Protein AF-T0YHF8-F1 (afdb_monomer_lite)

pLDDT: mean 93.97, std 4.23, range [75.31, 98.06]

Organism: NCBI:txid410659

InterPro domains:
  IPR012338 Beta-lactamase/transpeptidase-like [G3DSA:3.40.710.10] (1-114)
  IPR012338 Beta-lactamase/transpeptidase-like [SSF56601] (3-84)

Secondary structure (DSSP, 8-state):
-HHHHHHHHHHHHTSHHHHHHHT-SEEEETTTEEEE-S-TTTTSTTEEEEEEEEETTEEEEEEEEEEEETTEEEEEEEEEEEE-SSSHHHHHHHHHHHHHHHGGGG-EEEEEE-TT-EEEEE--TTS--EEEEESS-EEEEE-TT--EEEEEEE---SS---TT-EEEEEEEEETTEEEEEEEEE-

Foldseek 3Di:
DWVVLQVVVVVQCVDVVSLVVFQDQWDQDPPVGIDGDPLPCRVPLQWRDDDWDQDPQFTKGWTWGWDQAPNDGDIDTGIDPRQDDPHRNVVNSV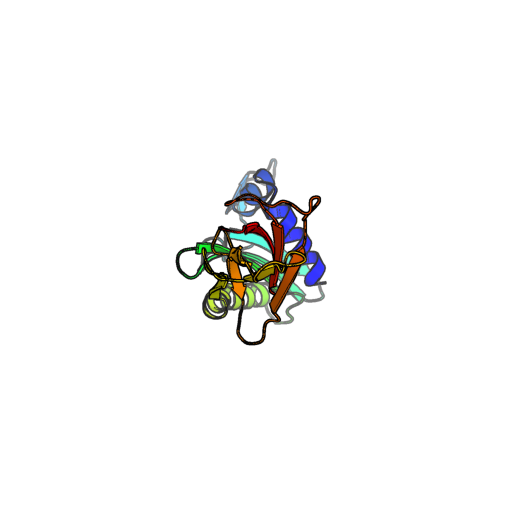VVSVCSNCVSVFKHWDWPFAFQDFPDWDDQVPDDIFTKTWHHIDIDMDGPPFDKDKDKAFPDPDSDFDFFDFGIWIWIDTPPDTDITTITTD

Radius of gyration: 23.62 Å; chains: 1; bounding box: 55×27×79 Å

Sequence (186 aa):
NTTDQMKLAQLLEKNPTLSQIVSYPQATLPVAGVVYNVDYDLGSDGIAGIKTGSTPSGGSFVFYSRANIQNQSTGIFGAVLFQQSGQPLITALDVAKALAKAAPGQVRYFKVISAGAVVGTLTPPGGGAINVYATKSVYAFGWSGLNESIAVSPTLKTHTVASGAKVAEITVKVGEQVFKEPAVVN

Structure (mmCIF, N/CA/C/O backbone):
data_AF-T0YHF8-F1
#
_entry.id   AF-T0YHF8-F1
#
loop_
_atom_site.group_PDB
_atom_site.id
_atom_site.type_symbol
_atom_site.label_atom_id
_atom_site.label_alt_id
_atom_site.label_comp_id
_atom_site.label_asym_id
_atom_site.label_entity_id
_atom_site.label_seq_id
_atom_site.pdbx_PDB_ins_code
_atom_site.Cartn_x
_atom_site.Cartn_y
_atom_site.Cartn_z
_atom_site.occupancy
_atom_site.B_iso_or_equiv
_atom_site.auth_seq_id
_atom_site.auth_comp_id
_atom_site.auth_asym_id
_atom_site.auth_atom_id
_atom_site.pdbx_PDB_model_num
ATOM 1 N N . ASN A 1 1 ? 13.422 12.557 -4.983 1.00 90.44 1 ASN A N 1
ATOM 2 C CA . ASN A 1 1 ? 13.926 11.471 -4.103 1.00 90.44 1 ASN A CA 1
ATOM 3 C C . ASN A 1 1 ? 12.931 10.305 -4.157 1.00 90.44 1 ASN A C 1
ATOM 5 O O . ASN A 1 1 ? 11.892 10.457 -4.789 1.00 90.44 1 ASN A O 1
ATOM 9 N N . THR A 1 2 ? 13.222 9.164 -3.530 1.00 91.81 2 THR A N 1
ATOM 10 C CA . THR A 1 2 ? 12.341 7.978 -3.547 1.00 91.81 2 THR A CA 1
ATOM 11 C C . THR A 1 2 ? 10.971 8.245 -2.915 1.00 91.81 2 THR A C 1
ATOM 13 O O . THR A 1 2 ? 9.954 7.869 -3.488 1.00 91.81 2 THR A O 1
ATOM 16 N N . THR A 1 3 ? 10.921 8.951 -1.784 1.00 93.38 3 THR A N 1
ATOM 17 C CA . THR A 1 3 ? 9.675 9.250 -1.057 1.00 93.38 3 THR A CA 1
ATOM 18 C C . THR A 1 3 ? 8.672 10.032 -1.903 1.00 93.38 3 THR A C 1
ATOM 20 O O . THR A 1 3 ? 7.494 9.684 -1.951 1.00 93.38 3 THR A O 1
ATOM 23 N N . ASP A 1 4 ? 9.124 11.065 -2.611 1.00 96.38 4 ASP A N 1
ATOM 24 C CA . ASP A 1 4 ? 8.246 11.876 -3.457 1.00 96.38 4 ASP A CA 1
ATOM 25 C C . ASP A 1 4 ? 7.771 11.097 -4.687 1.00 96.38 4 ASP A C 1
ATOM 27 O O . ASP A 1 4 ? 6.607 11.204 -5.068 1.00 96.38 4 ASP A O 1
ATOM 31 N N . GLN A 1 5 ? 8.630 10.249 -5.264 1.00 96.44 5 GLN A N 1
ATOM 32 C CA . GLN A 1 5 ? 8.236 9.354 -6.358 1.00 96.44 5 GLN A CA 1
ATOM 33 C C . GLN A 1 5 ? 7.137 8.378 -5.916 1.00 96.44 5 GLN A C 1
ATOM 35 O O . GLN A 1 5 ? 6.182 8.157 -6.655 1.00 96.44 5 GLN A O 1
ATOM 40 N N . MET A 1 6 ? 7.215 7.856 -4.689 1.00 95.06 6 MET A N 1
ATOM 41 C CA . MET A 1 6 ? 6.175 6.994 -4.113 1.00 95.06 6 MET A CA 1
ATOM 42 C C . MET A 1 6 ? 4.853 7.719 -3.897 1.00 95.06 6 MET A C 1
ATOM 44 O O . MET A 1 6 ? 3.806 7.189 -4.266 1.00 95.06 6 MET A O 1
ATOM 48 N N . LYS A 1 7 ? 4.881 8.957 -3.398 1.00 94.88 7 LYS A N 1
ATOM 49 C CA . LYS A 1 7 ? 3.664 9.772 -3.275 1.00 94.88 7 LYS A CA 1
ATOM 50 C C . LYS A 1 7 ? 3.019 10.037 -4.636 1.00 94.88 7 LYS A C 1
ATOM 52 O O . LYS A 1 7 ? 1.806 9.896 -4.774 1.00 94.88 7 LYS A O 1
ATOM 57 N N . LEU A 1 8 ? 3.814 10.390 -5.648 1.00 96.31 8 LEU A N 1
ATOM 58 C CA . LEU A 1 8 ? 3.312 10.619 -7.005 1.00 96.31 8 LEU A CA 1
ATOM 59 C C . LEU A 1 8 ? 2.731 9.344 -7.622 1.00 96.31 8 LEU A C 1
ATOM 61 O O . LEU A 1 8 ? 1.648 9.400 -8.194 1.00 96.31 8 LEU A O 1
ATOM 65 N N . ALA A 1 9 ? 3.396 8.199 -7.457 1.00 96.12 9 ALA A N 1
ATOM 66 C CA . ALA A 1 9 ? 2.906 6.907 -7.932 1.00 96.12 9 ALA A CA 1
ATOM 67 C C . ALA A 1 9 ? 1.548 6.538 -7.308 1.00 96.12 9 ALA A C 1
ATOM 69 O O . ALA A 1 9 ? 0.618 6.155 -8.016 1.00 96.12 9 ALA A O 1
ATOM 70 N N . GLN A 1 10 ? 1.398 6.734 -5.995 1.00 94.06 10 GLN A N 1
ATOM 71 C CA . GLN A 1 10 ? 0.134 6.509 -5.289 1.00 94.06 10 GLN A CA 1
ATOM 72 C C . GLN A 1 10 ? -0.979 7.461 -5.748 1.00 94.06 10 GLN A C 1
ATOM 74 O O . GLN A 1 10 ? -2.144 7.070 -5.798 1.00 94.06 10 GLN A O 1
ATOM 79 N N . LEU A 1 11 ? -0.650 8.720 -6.056 1.00 95.94 11 LEU A N 1
ATOM 80 C CA . LEU A 1 11 ? -1.613 9.681 -6.600 1.00 95.94 11 LEU A CA 1
ATOM 81 C C . LEU A 1 11 ? -2.006 9.341 -8.042 1.00 95.94 11 LEU A C 1
ATOM 83 O O . LEU A 1 11 ? -3.178 9.474 -8.388 1.00 95.94 11 LEU A O 1
ATOM 87 N N . LEU A 1 12 ? -1.056 8.875 -8.857 1.00 95.75 12 LEU A N 1
ATOM 88 C CA . LEU A 1 12 ? -1.298 8.432 -10.227 1.00 95.75 12 LEU A CA 1
ATOM 89 C C . LEU A 1 12 ? -2.281 7.262 -10.258 1.00 95.75 12 LEU A C 1
ATOM 91 O O . LEU A 1 12 ? -3.252 7.322 -11.005 1.00 95.75 12 LEU A O 1
ATOM 95 N N . GLU A 1 13 ? -2.083 6.249 -9.410 1.00 93.00 13 GLU A N 1
ATOM 96 C CA . GLU A 1 13 ? -2.955 5.066 -9.375 1.00 93.00 13 GLU A CA 1
ATOM 97 C C . GLU A 1 13 ? -4.393 5.399 -8.945 1.00 93.00 13 GLU A C 1
ATOM 99 O O . GLU A 1 13 ? -5.343 4.740 -9.359 1.00 93.00 13 GLU A O 1
ATOM 104 N N . LYS A 1 14 ? -4.592 6.469 -8.162 1.00 94.50 14 LYS A N 1
ATOM 105 C CA . LYS A 1 14 ? -5.937 6.961 -7.814 1.00 94.50 14 LYS A CA 1
ATOM 106 C C . LYS A 1 14 ? -6.675 7.583 -9.002 1.00 94.50 14 LYS A C 1
ATOM 108 O O . LYS A 1 14 ? -7.889 7.765 -8.919 1.00 94.50 14 LYS A O 1
ATOM 113 N N . ASN A 1 15 ? -5.975 7.935 -10.080 1.00 97.06 15 ASN A N 1
ATOM 114 C CA . ASN A 1 15 ? -6.584 8.426 -11.308 1.00 97.06 15 ASN A CA 1
ATOM 115 C C . ASN A 1 15 ? -6.737 7.257 -12.303 1.00 97.06 15 ASN A C 1
ATOM 117 O O . ASN A 1 15 ? -5.736 6.812 -12.870 1.00 97.06 15 ASN A O 1
ATOM 121 N N . PRO A 1 16 ? -7.968 6.778 -12.570 1.00 95.19 16 PRO A N 1
ATOM 122 C CA . PRO A 1 16 ? -8.181 5.589 -13.396 1.00 95.19 16 PRO A CA 1
ATOM 123 C C . PRO A 1 16 ? -7.665 5.765 -14.827 1.00 95.19 16 PRO A C 1
ATOM 125 O O . PRO A 1 16 ? -7.132 4.823 -15.405 1.00 95.19 16 PRO A O 1
ATOM 128 N N . THR A 1 17 ? -7.753 6.976 -15.381 1.00 97.19 17 THR A N 1
ATOM 129 C CA . THR A 1 17 ? -7.247 7.279 -16.722 1.00 97.19 17 THR A CA 1
ATOM 130 C C . THR A 1 17 ? -5.727 7.176 -16.774 1.00 97.19 17 THR A C 1
ATOM 132 O O . THR A 1 17 ? -5.184 6.566 -17.692 1.00 97.19 17 THR A O 1
ATOM 135 N N . LEU A 1 18 ? -5.020 7.743 -15.791 1.00 95.62 18 LEU A N 1
ATOM 136 C CA . LEU A 1 18 ? -3.557 7.678 -15.767 1.00 95.62 18 LEU A CA 1
ATOM 137 C C . LEU A 1 18 ? -3.056 6.259 -15.486 1.00 95.62 18 LEU A C 1
ATOM 139 O O . LEU A 1 18 ? -2.142 5.812 -16.174 1.00 95.62 18 LEU A O 1
ATOM 143 N N . SER A 1 19 ? -3.679 5.547 -14.540 1.00 94.12 19 SER A N 1
ATOM 144 C CA . SER A 1 19 ? -3.383 4.133 -14.260 1.00 94.12 19 SER A CA 1
ATOM 145 C C . SER A 1 19 ? -3.548 3.268 -15.515 1.00 94.12 19 SER A C 1
ATOM 147 O O . SER A 1 19 ? -2.667 2.482 -15.866 1.00 94.12 19 SER A O 1
ATOM 149 N N . GLN A 1 20 ? -4.628 3.483 -16.273 1.00 95.00 20 GLN A N 1
ATOM 150 C CA . GLN A 1 20 ? -4.847 2.786 -17.536 1.00 95.00 20 GLN A CA 1
ATOM 151 C C . GLN A 1 20 ? -3.760 3.116 -18.569 1.00 95.00 20 GLN A C 1
ATOM 153 O O . GLN A 1 20 ? -3.207 2.203 -19.178 1.00 95.00 20 GLN A O 1
ATOM 158 N N . ILE A 1 21 ? -3.418 4.395 -18.748 1.00 96.00 21 ILE A N 1
ATOM 159 C CA . ILE A 1 21 ? -2.420 4.824 -19.739 1.00 96.00 21 ILE A CA 1
ATOM 160 C C . ILE A 1 21 ? -1.049 4.193 -19.475 1.00 96.00 21 ILE A C 1
ATOM 162 O O . ILE A 1 21 ? -0.421 3.704 -20.413 1.00 96.00 21 ILE A O 1
ATOM 166 N N . VAL A 1 22 ? -0.580 4.176 -18.222 1.00 95.25 22 VAL A N 1
ATOM 167 C CA . VAL A 1 22 ? 0.745 3.610 -17.896 1.00 95.25 22 VAL A CA 1
ATOM 168 C C . VAL A 1 22 ? 0.797 2.088 -18.041 1.00 95.25 22 VAL A C 1
ATOM 170 O O . VAL A 1 22 ? 1.884 1.530 -18.173 1.00 95.25 22 VAL A O 1
ATOM 173 N N . SER A 1 23 ? -0.366 1.430 -18.065 1.00 94.69 23 SER A N 1
ATOM 174 C CA . SER A 1 23 ? -0.491 -0.017 -18.253 1.00 94.69 23 SER A CA 1
ATOM 175 C C . SER A 1 23 ? -0.479 -0.465 -19.718 1.00 94.69 23 SER A C 1
ATOM 177 O O . SER A 1 23 ? -0.522 -1.665 -19.992 1.00 94.69 23 SER A O 1
ATOM 179 N N . TYR A 1 24 ? -0.438 0.463 -20.679 1.00 95.75 24 TYR A N 1
ATOM 180 C CA . TYR A 1 24 ? -0.411 0.090 -22.087 1.00 95.75 24 TYR A CA 1
ATOM 181 C C . TYR A 1 24 ? 0.979 -0.396 -22.527 1.00 95.75 24 TYR A C 1
ATOM 183 O O . TYR A 1 24 ? 1.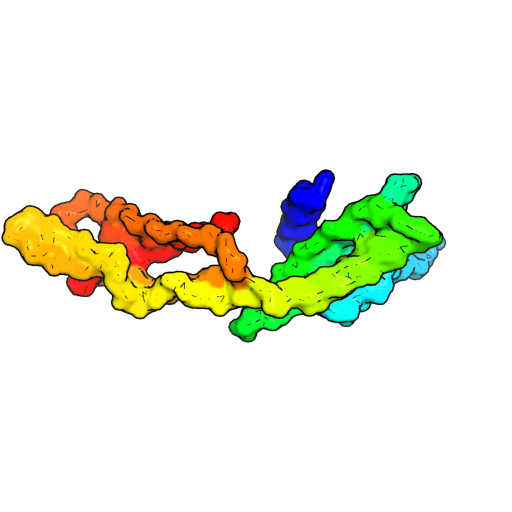980 0.274 -22.257 1.00 95.75 24 TYR A O 1
ATOM 191 N N . PRO A 1 25 ? 1.061 -1.522 -23.264 1.00 95.44 25 PRO A N 1
ATOM 192 C CA . PRO A 1 25 ? 2.329 -2.025 -23.795 1.00 95.44 25 PRO A CA 1
ATOM 193 C C . PRO A 1 25 ? 2.840 -1.192 -24.975 1.00 95.44 25 PRO A C 1
ATOM 195 O O . PRO A 1 25 ? 4.020 -1.243 -25.308 1.00 95.44 25 PRO A O 1
ATOM 198 N N . GLN A 1 26 ? 1.962 -0.426 -25.623 1.00 96.00 26 GLN A N 1
ATOM 199 C CA . GLN A 1 26 ? 2.287 0.448 -26.743 1.00 96.00 26 GLN A CA 1
ATOM 200 C C . GLN A 1 26 ? 1.206 1.518 -26.927 1.00 96.00 26 GLN A C 1
ATOM 202 O O . GLN A 1 26 ? 0.076 1.361 -26.464 1.00 96.00 26 GLN A O 1
ATOM 207 N N . ALA A 1 27 ? 1.532 2.572 -27.668 1.00 96.06 27 ALA A N 1
ATOM 208 C CA . ALA A 1 27 ? 0.590 3.587 -28.123 1.00 96.06 27 ALA A CA 1
ATOM 209 C C . ALA A 1 27 ? 0.806 3.881 -29.612 1.00 96.06 27 ALA A C 1
ATOM 211 O O . ALA A 1 27 ? 1.900 3.692 -30.134 1.00 96.06 27 ALA A O 1
ATOM 212 N N . THR A 1 28 ? -0.230 4.362 -30.301 1.00 97.25 28 THR A N 1
ATOM 213 C CA . THR A 1 28 ? -0.091 4.899 -31.664 1.00 97.25 28 THR A CA 1
ATOM 214 C C . THR A 1 28 ? -0.133 6.413 -31.592 1.00 97.25 28 THR A C 1
ATOM 216 O O . THR A 1 28 ? -1.122 6.984 -31.135 1.00 97.25 28 THR A O 1
ATOM 219 N N . LEU A 1 29 ? 0.945 7.059 -32.022 1.00 95.25 29 LEU A N 1
ATOM 220 C CA . LEU A 1 29 ? 1.084 8.507 -32.003 1.00 95.25 29 LEU A CA 1
ATOM 221 C C . LEU A 1 29 ? 0.950 9.079 -33.418 1.00 95.25 29 LEU A C 1
ATOM 223 O O . LEU A 1 29 ? 1.424 8.461 -34.380 1.00 95.25 29 LEU A O 1
ATOM 227 N N . PRO A 1 30 ? 0.367 10.283 -33.568 1.00 95.56 30 PRO A N 1
ATOM 228 C CA . PRO A 1 30 ? 0.442 11.015 -34.823 1.00 95.56 30 PRO A CA 1
ATOM 229 C C . PRO A 1 30 ? 1.903 11.165 -35.261 1.00 95.56 30 PRO A C 1
ATOM 231 O O . PRO A 1 30 ? 2.766 11.468 -34.437 1.00 95.56 30 PRO A O 1
ATOM 234 N N . VAL A 1 31 ? 2.176 10.973 -36.554 1.00 95.88 31 VAL A N 1
ATOM 235 C CA . VAL A 1 31 ? 3.511 11.054 -37.187 1.00 95.88 31 VAL A CA 1
ATOM 236 C C . VAL A 1 31 ? 4.478 9.930 -36.789 1.00 95.88 31 VAL A C 1
ATOM 238 O O . VAL A 1 31 ? 5.056 9.305 -37.671 1.00 95.88 31 VAL A O 1
ATOM 241 N N . ALA A 1 32 ? 4.643 9.638 -35.497 1.00 93.62 32 ALA A N 1
ATOM 242 C CA . ALA A 1 32 ? 5.619 8.660 -35.005 1.00 93.62 32 ALA A CA 1
ATOM 243 C C . ALA A 1 32 ? 5.163 7.192 -35.123 1.00 93.62 32 ALA A C 1
ATOM 245 O O . ALA A 1 32 ? 5.979 6.287 -34.960 1.00 93.62 32 ALA A O 1
ATOM 246 N N . GLY A 1 33 ? 3.883 6.939 -35.417 1.00 97.00 33 GLY A N 1
ATOM 247 C CA . GLY A 1 33 ? 3.355 5.583 -35.554 1.00 97.00 33 GLY A CA 1
ATOM 248 C C . GLY A 1 33 ? 3.286 4.849 -34.214 1.00 97.00 33 GLY A C 1
ATOM 249 O O . GLY A 1 33 ? 2.993 5.453 -33.181 1.00 97.00 33 GLY A O 1
ATOM 250 N N . VAL A 1 34 ? 3.503 3.533 -34.228 1.00 97.50 34 VAL A N 1
ATOM 251 C CA . VAL A 1 34 ? 3.471 2.708 -33.012 1.00 97.50 34 VAL A CA 1
ATOM 252 C C . VAL A 1 34 ? 4.748 2.920 -32.202 1.00 97.50 34 VAL A C 1
ATOM 254 O O . VAL A 1 34 ? 5.849 2.699 -32.699 1.00 97.50 34 VAL A O 1
ATOM 257 N N . VAL A 1 35 ? 4.587 3.292 -30.935 1.00 96.31 35 VAL A N 1
ATOM 258 C CA . VAL A 1 35 ? 5.663 3.377 -29.946 1.00 96.31 35 VAL A CA 1
ATOM 259 C C . VAL A 1 35 ? 5.419 2.358 -28.843 1.00 96.31 35 VAL A C 1
ATOM 261 O O . VAL A 1 35 ? 4.312 2.256 -28.316 1.00 96.31 35 VAL A O 1
ATOM 264 N N . TYR A 1 36 ? 6.452 1.601 -28.493 1.00 95.50 36 TYR A N 1
ATOM 265 C CA . TYR A 1 36 ? 6.378 0.580 -27.453 1.00 95.50 36 TYR A CA 1
ATOM 266 C C . TYR A 1 36 ? 6.724 1.165 -26.089 1.00 95.50 36 TYR A C 1
ATOM 268 O O . TYR A 1 36 ? 7.530 2.093 -25.973 1.00 95.50 36 TYR A O 1
ATOM 276 N N . ASN A 1 37 ? 6.114 0.609 -25.049 1.00 95.12 37 ASN A N 1
ATOM 277 C CA . ASN A 1 37 ? 6.489 0.906 -23.682 1.00 95.12 37 ASN A CA 1
ATOM 278 C C . ASN A 1 37 ? 7.922 0.413 -23.438 1.00 95.12 37 ASN A C 1
ATOM 280 O O . ASN A 1 37 ? 8.287 -0.699 -23.809 1.00 95.12 37 ASN A O 1
ATOM 284 N N . VAL A 1 38 ? 8.744 1.273 -22.841 1.00 94.56 38 VAL A N 1
ATOM 285 C CA . VAL A 1 38 ? 10.149 0.968 -22.532 1.00 94.56 38 VAL A CA 1
ATOM 286 C C . VAL A 1 38 ? 10.257 0.028 -21.327 1.00 94.56 38 VAL A C 1
ATOM 288 O O . VAL A 1 38 ? 11.271 -0.643 -21.160 1.00 94.56 38 VAL A O 1
ATOM 291 N N . ASP A 1 39 ? 9.229 -0.010 -20.478 1.00 93.12 39 ASP A N 1
ATOM 292 C CA . ASP A 1 39 ? 9.099 -1.013 -19.427 1.00 93.12 39 ASP A CA 1
ATOM 293 C C . ASP A 1 39 ? 8.806 -2.386 -20.050 1.00 93.12 39 ASP A C 1
ATOM 295 O O . ASP A 1 39 ? 7.659 -2.722 -20.345 1.00 93.12 39 ASP A O 1
ATOM 299 N N . TYR A 1 40 ? 9.856 -3.174 -20.275 1.00 88.69 40 TYR A N 1
ATOM 300 C CA . TYR A 1 40 ? 9.725 -4.539 -20.785 1.00 88.69 40 TYR A CA 1
ATOM 301 C C . TYR A 1 40 ? 9.265 -5.541 -19.715 1.00 88.69 40 TYR A C 1
ATOM 303 O O . TYR A 1 40 ? 8.977 -6.687 -20.056 1.00 88.69 40 TYR A O 1
ATOM 311 N N . ASP A 1 41 ? 9.197 -5.139 -18.441 1.00 91.75 41 ASP A N 1
ATOM 312 C CA . ASP A 1 41 ? 8.681 -5.972 -17.353 1.00 91.75 41 ASP A CA 1
ATOM 313 C C . ASP A 1 41 ? 7.162 -5.833 -17.182 1.00 91.75 41 ASP A C 1
ATOM 315 O O . ASP A 1 41 ? 6.564 -6.528 -16.357 1.00 91.75 41 ASP A O 1
ATOM 319 N N . LEU A 1 42 ? 6.510 -4.993 -17.991 1.00 93.19 42 LEU A N 1
ATOM 320 C CA . LEU A 1 42 ? 5.063 -4.837 -17.993 1.00 93.19 42 LEU A CA 1
ATOM 321 C C . LEU A 1 42 ? 4.360 -6.189 -18.220 1.00 93.19 42 LEU A C 1
ATOM 323 O O . LEU A 1 42 ? 4.562 -6.864 -19.228 1.00 93.19 42 LEU A O 1
ATOM 327 N N . GLY A 1 43 ? 3.511 -6.585 -17.270 1.00 88.75 43 GLY A N 1
ATOM 328 C CA . GLY A 1 43 ? 2.824 -7.879 -17.261 1.00 88.75 43 GLY A CA 1
ATOM 329 C C . GLY A 1 43 ? 3.613 -9.031 -16.618 1.00 88.75 43 GLY A C 1
ATOM 330 O O . GLY A 1 43 ? 3.038 -10.099 -16.411 1.00 88.75 43 GLY A O 1
ATOM 331 N N . SER A 1 44 ? 4.883 -8.834 -16.246 1.00 89.44 44 SER A N 1
ATOM 332 C CA . SER A 1 44 ? 5.705 -9.802 -15.502 1.00 89.44 44 SER A CA 1
ATOM 333 C C . SER A 1 44 ? 5.652 -9.526 -14.000 1.00 89.44 44 SER A C 1
ATOM 335 O O . SER A 1 44 ? 5.651 -8.377 -13.577 1.00 89.44 44 SER A O 1
ATOM 337 N N . ASP A 1 45 ? 5.621 -10.575 -13.170 1.00 87.31 45 ASP A N 1
ATOM 338 C CA . ASP A 1 45 ? 5.688 -10.468 -11.695 1.00 87.31 45 ASP A CA 1
ATOM 339 C C . ASP A 1 45 ? 4.667 -9.477 -11.090 1.00 87.31 45 ASP A C 1
ATOM 341 O O . ASP A 1 45 ? 4.893 -8.843 -10.059 1.00 87.31 45 ASP A O 1
ATOM 345 N N . GLY A 1 46 ? 3.521 -9.335 -11.763 1.00 91.19 46 GLY A N 1
ATOM 346 C CA . GLY A 1 46 ? 2.444 -8.428 -11.382 1.00 91.19 46 GLY A CA 1
ATOM 347 C C . GLY A 1 46 ? 2.676 -6.957 -11.734 1.00 91.19 46 GLY A C 1
ATOM 348 O O . GLY A 1 46 ? 1.786 -6.157 -11.448 1.00 91.19 46 GLY A O 1
ATOM 349 N N . ILE A 1 47 ? 3.814 -6.583 -12.332 1.00 96.12 47 ILE A N 1
ATOM 350 C CA . ILE A 1 47 ? 4.122 -5.208 -12.757 1.00 96.12 47 ILE A CA 1
ATOM 351 C C . ILE A 1 47 ? 3.098 -4.744 -13.798 1.00 96.12 47 ILE A C 1
ATOM 353 O O . ILE A 1 47 ? 2.808 -5.437 -14.772 1.00 96.12 47 ILE A O 1
ATOM 357 N N . ALA A 1 48 ? 2.539 -3.557 -13.579 1.00 94.94 48 ALA A N 1
ATOM 358 C CA . ALA A 1 48 ? 1.499 -2.958 -14.416 1.00 94.94 48 ALA A CA 1
ATOM 359 C C . ALA A 1 48 ? 1.767 -1.471 -14.734 1.00 94.94 48 ALA A C 1
ATOM 361 O O . ALA A 1 48 ? 0.854 -0.748 -15.124 1.00 94.94 48 ALA A O 1
ATOM 362 N N . GLY A 1 49 ? 3.005 -1.012 -14.538 1.00 94.31 49 GLY A N 1
ATOM 363 C CA . GLY A 1 49 ? 3.457 0.372 -14.689 1.00 94.31 49 GLY A CA 1
ATOM 364 C C . GLY A 1 49 ? 4.698 0.623 -13.818 1.00 94.31 49 GLY A C 1
ATOM 365 O O . GLY A 1 49 ? 5.182 -0.291 -13.157 1.00 94.31 49 GLY A O 1
ATOM 366 N N . ILE A 1 50 ? 5.233 1.842 -13.684 1.00 93.50 50 ILE A N 1
ATOM 367 C CA . ILE A 1 50 ? 4.651 3.150 -14.030 1.00 93.50 50 ILE A CA 1
ATOM 368 C C . ILE A 1 50 ? 5.555 3.923 -14.996 1.00 93.50 50 ILE A C 1
ATOM 370 O O . ILE A 1 50 ? 5.067 4.449 -15.995 1.00 93.50 50 ILE A O 1
ATOM 374 N N . LYS A 1 51 ? 6.860 4.056 -14.712 1.00 96.50 51 LYS A N 1
ATOM 375 C CA . LYS A 1 51 ? 7.751 4.850 -15.571 1.00 96.50 51 LYS A CA 1
ATOM 376 C C . LYS A 1 51 ? 9.232 4.524 -15.409 1.00 96.50 51 LYS A C 1
ATOM 378 O O . LYS A 1 51 ? 9.795 4.637 -14.322 1.00 96.50 51 LYS A O 1
ATOM 383 N N . THR A 1 52 ? 9.881 4.252 -16.539 1.00 97.25 52 THR A N 1
ATOM 384 C CA . THR A 1 52 ? 11.341 4.147 -16.704 1.00 97.25 52 THR A CA 1
ATOM 385 C C . THR A 1 52 ? 12.020 5.511 -16.877 1.00 97.25 52 THR A C 1
ATOM 387 O O . THR A 1 52 ? 11.418 6.461 -17.377 1.00 97.25 52 THR A O 1
ATOM 390 N N . GLY A 1 53 ? 13.294 5.633 -16.523 1.00 96.19 53 GLY A N 1
ATOM 391 C CA . GLY A 1 53 ? 14.071 6.859 -16.702 1.00 96.19 53 GLY A CA 1
ATOM 392 C C . GLY A 1 53 ? 15.540 6.571 -16.977 1.00 96.19 53 GLY A C 1
ATOM 393 O O . GLY A 1 53 ? 16.113 5.623 -16.444 1.00 96.19 53 GLY A O 1
ATOM 394 N N . SER A 1 54 ? 16.162 7.401 -17.807 1.00 96.56 54 SER A N 1
ATOM 395 C CA . SER A 1 54 ? 17.589 7.317 -18.117 1.00 96.56 54 SER A CA 1
ATOM 396 C C . SER A 1 54 ? 18.173 8.717 -18.121 1.00 96.56 54 SER A C 1
ATOM 398 O O . SER A 1 54 ? 17.695 9.592 -18.840 1.00 96.56 54 SER A O 1
ATOM 400 N N . THR A 1 55 ? 19.185 8.936 -17.293 1.00 94.75 55 THR A N 1
ATOM 401 C CA . THR A 1 55 ? 19.927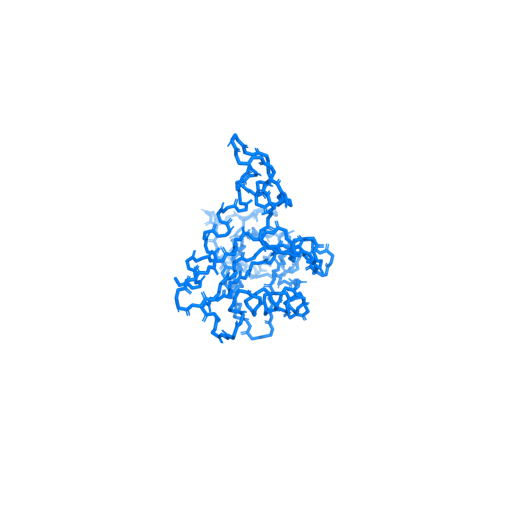 10.196 -17.225 1.00 94.75 55 THR A CA 1
ATOM 402 C C . THR A 1 55 ? 21.425 9.892 -17.189 1.00 94.75 55 THR A C 1
ATOM 404 O O . THR A 1 55 ? 21.803 8.743 -16.942 1.00 94.75 55 THR A O 1
ATOM 407 N N . PRO A 1 56 ? 22.305 10.896 -17.363 1.00 95.62 56 PRO A N 1
ATOM 408 C CA . PRO A 1 56 ? 23.741 10.707 -17.151 1.00 95.62 56 PRO A CA 1
ATOM 409 C C . PRO A 1 56 ? 24.094 10.169 -15.755 1.00 95.62 56 PRO A C 1
ATOM 411 O O . PRO A 1 56 ? 25.148 9.572 -15.571 1.00 95.62 56 PRO A O 1
ATOM 414 N N . SER A 1 57 ? 23.214 10.358 -14.767 1.00 94.06 57 SER A N 1
ATOM 415 C CA . SER A 1 57 ? 23.403 9.864 -13.400 1.00 94.06 57 SER A CA 1
ATOM 416 C C . SER A 1 57 ? 23.016 8.391 -13.216 1.00 94.06 57 SER A C 1
ATOM 418 O O . SER A 1 57 ? 23.351 7.828 -12.177 1.00 94.06 57 SER A O 1
ATOM 420 N N . GLY A 1 58 ? 22.327 7.772 -14.184 1.00 97.44 58 GLY A N 1
ATOM 421 C CA . GLY A 1 58 ? 21.960 6.354 -14.162 1.00 97.44 58 GLY A CA 1
ATOM 422 C C . GLY A 1 58 ? 20.533 6.053 -14.631 1.00 97.44 58 GLY A C 1
ATOM 423 O O . GLY A 1 58 ? 19.766 6.935 -15.029 1.00 97.44 58 GLY A O 1
ATOM 424 N N . GLY A 1 59 ? 20.173 4.771 -14.570 1.00 98.00 59 GLY A N 1
ATOM 425 C CA . GLY A 1 59 ? 18.839 4.264 -14.883 1.00 98.00 59 GLY A CA 1
ATOM 426 C C . GLY A 1 59 ? 17.922 4.300 -13.668 1.00 98.00 59 GLY A C 1
ATOM 427 O O . GLY A 1 59 ? 18.370 4.162 -12.533 1.00 98.00 59 GLY A O 1
ATOM 428 N N . SER A 1 60 ? 16.633 4.523 -13.883 1.00 98.06 60 SER A N 1
ATOM 429 C CA . SER A 1 60 ? 15.633 4.552 -12.816 1.00 98.06 60 SER A CA 1
ATOM 430 C C . SER A 1 60 ? 14.343 3.888 -13.269 1.00 98.06 60 SER A C 1
ATOM 432 O O . SER A 1 60 ? 13.995 3.941 -14.448 1.00 98.06 60 SER A O 1
ATOM 434 N N . PHE A 1 61 ? 13.606 3.317 -12.328 1.00 97.81 61 PHE A N 1
ATOM 435 C CA . PHE A 1 61 ? 12.280 2.784 -12.572 1.00 97.81 61 PHE A CA 1
ATOM 436 C C . PHE A 1 61 ? 11.398 2.967 -11.338 1.00 97.81 61 PHE A C 1
ATOM 438 O O . PHE A 1 61 ? 11.764 2.587 -10.224 1.00 97.81 61 PHE A O 1
ATOM 445 N N . VAL A 1 62 ? 10.240 3.589 -11.547 1.00 98.06 62 VAL A N 1
ATOM 446 C CA . VAL A 1 62 ? 9.147 3.640 -10.576 1.00 98.06 62 VAL A CA 1
ATOM 447 C C . VAL A 1 62 ? 8.093 2.657 -11.048 1.00 98.06 62 VAL A C 1
ATOM 449 O O . VAL A 1 62 ? 7.597 2.787 -12.170 1.00 98.06 62 VAL A O 1
ATOM 452 N N . PHE A 1 63 ? 7.752 1.696 -10.198 1.00 97.25 63 PHE A N 1
ATOM 453 C CA . PHE A 1 63 ? 6.853 0.611 -10.551 1.00 97.25 63 PHE A CA 1
ATOM 454 C C . PHE A 1 63 ? 5.631 0.540 -9.646 1.00 97.25 63 PHE A C 1
ATOM 456 O O . PHE A 1 63 ? 5.663 0.932 -8.475 1.00 97.25 63 PHE A O 1
ATOM 463 N N . TYR A 1 64 ? 4.563 -0.002 -10.219 1.00 96.81 64 TYR A N 1
ATOM 464 C CA . TYR A 1 64 ? 3.404 -0.510 -9.506 1.00 96.81 64 TYR A CA 1
ATOM 465 C C . TYR A 1 64 ? 3.212 -1.968 -9.907 1.00 96.81 64 TYR A C 1
ATOM 467 O O . TYR A 1 64 ? 3.179 -2.284 -11.097 1.00 96.81 64 TYR A O 1
ATOM 475 N N . SER A 1 65 ? 3.085 -2.848 -8.919 1.00 96.06 65 SER A N 1
ATOM 476 C CA . SER A 1 65 ? 2.767 -4.253 -9.129 1.00 96.06 65 SER A CA 1
ATOM 477 C C . SER A 1 65 ? 1.556 -4.686 -8.313 1.00 96.06 65 SER A C 1
ATOM 479 O O . SER A 1 65 ? 1.256 -4.137 -7.252 1.00 96.06 65 SER A O 1
ATOM 481 N N . ARG A 1 66 ? 0.831 -5.684 -8.816 1.00 95.00 66 ARG A N 1
ATOM 482 C CA . ARG A 1 66 ? -0.286 -6.325 -8.119 1.00 95.00 66 ARG A CA 1
ATOM 483 C C . ARG A 1 66 ? 0.170 -7.657 -7.549 1.00 95.00 66 ARG A C 1
ATOM 485 O O . ARG A 1 66 ? 0.721 -8.485 -8.268 1.00 95.00 66 ARG A O 1
ATOM 492 N N . ALA A 1 67 ? -0.111 -7.880 -6.272 1.00 94.19 67 ALA A N 1
ATOM 493 C CA . ALA A 1 67 ? 0.188 -9.125 -5.582 1.00 94.19 67 ALA A CA 1
ATOM 494 C C . ALA A 1 67 ? -0.984 -9.559 -4.701 1.00 94.19 67 ALA A C 1
ATOM 496 O O . ALA A 1 67 ? -1.745 -8.734 -4.202 1.00 94.19 67 ALA A O 1
ATOM 497 N N . ASN A 1 68 ? -1.110 -10.863 -4.467 1.00 93.94 68 ASN A N 1
ATOM 498 C CA . ASN A 1 68 ? -2.058 -11.396 -3.493 1.00 93.94 68 ASN A CA 1
ATOM 499 C C . ASN A 1 68 ? -1.337 -11.638 -2.166 1.00 93.94 68 ASN A C 1
ATOM 501 O O . ASN A 1 68 ? -0.487 -12.521 -2.073 1.00 93.94 68 ASN A O 1
ATOM 505 N N . ILE A 1 69 ? -1.694 -10.876 -1.133 1.00 94.38 69 ILE A N 1
ATOM 506 C CA . ILE A 1 69 ? -1.147 -11.020 0.220 1.00 94.38 69 ILE A CA 1
ATOM 507 C C . ILE A 1 69 ? -2.266 -11.556 1.110 1.00 94.38 69 ILE A C 1
ATOM 509 O O . ILE A 1 69 ? -3.221 -10.845 1.400 1.00 94.38 69 ILE A O 1
ATOM 513 N N . GLN A 1 70 ? -2.182 -12.830 1.509 1.00 92.81 70 GLN A N 1
ATOM 514 C CA . GLN A 1 70 ? -3.194 -13.503 2.345 1.00 92.81 70 GLN A CA 1
ATOM 515 C C . GLN A 1 70 ? -4.641 -13.264 1.854 1.00 92.81 70 GLN A C 1
ATOM 517 O O . GLN A 1 70 ? -5.514 -12.832 2.606 1.00 92.81 70 GLN A O 1
ATOM 522 N N . ASN A 1 71 ? -4.879 -13.552 0.568 1.00 91.69 71 ASN A N 1
ATOM 523 C CA . ASN A 1 71 ? -6.154 -13.370 -0.144 1.00 91.69 71 ASN A CA 1
ATOM 524 C C . ASN A 1 71 ? -6.610 -11.911 -0.329 1.00 91.69 71 ASN A C 1
ATOM 526 O O . ASN A 1 71 ? -7.746 -11.680 -0.735 1.00 91.69 71 ASN A O 1
ATOM 530 N N . GLN A 1 72 ? -5.742 -10.932 -0.068 1.00 93.19 72 GLN A N 1
ATOM 531 C CA . GLN A 1 72 ? -5.988 -9.530 -0.398 1.00 93.19 72 GLN A CA 1
ATOM 532 C C . GLN A 1 72 ? -5.241 -9.152 -1.676 1.00 93.19 72 GLN A C 1
ATOM 534 O O . GLN A 1 72 ? -4.005 -9.162 -1.703 1.00 93.19 72 GLN A O 1
ATOM 539 N N . SER A 1 73 ? -5.986 -8.779 -2.718 1.00 92.81 73 SER A N 1
ATOM 540 C CA . SER A 1 73 ? -5.413 -8.153 -3.912 1.00 92.81 73 SER A CA 1
ATOM 541 C C . SER A 1 73 ? -4.837 -6.793 -3.523 1.00 92.81 73 SER A C 1
ATOM 543 O O . SER A 1 73 ? -5.579 -5.861 -3.216 1.00 92.81 73 SER A O 1
ATOM 545 N N . THR A 1 74 ? -3.513 -6.693 -3.514 1.00 93.06 74 THR A N 1
ATOM 546 C CA . THR A 1 74 ? -2.766 -5.571 -2.945 1.00 93.06 74 THR A CA 1
ATOM 547 C C . THR A 1 74 ? -1.836 -4.971 -3.990 1.00 93.06 74 THR A C 1
ATOM 549 O O . THR A 1 74 ? -1.104 -5.682 -4.677 1.00 93.06 74 THR A O 1
ATOM 552 N N . GLY A 1 75 ? -1.865 -3.645 -4.102 1.00 93.81 75 GLY A N 1
ATOM 553 C CA . GLY A 1 75 ? -0.909 -2.887 -4.898 1.00 93.81 75 GLY A CA 1
ATOM 554 C C . GLY A 1 75 ? 0.387 -2.651 -4.129 1.00 93.81 75 GLY A C 1
ATOM 555 O O . GLY A 1 75 ? 0.347 -2.231 -2.973 1.00 93.81 75 GLY A O 1
ATOM 556 N N . ILE A 1 76 ? 1.524 -2.882 -4.773 1.00 94.88 76 ILE A N 1
ATOM 557 C CA . ILE A 1 76 ? 2.858 -2.595 -4.250 1.00 94.88 76 ILE A CA 1
ATOM 558 C C . ILE A 1 76 ? 3.487 -1.532 -5.141 1.00 94.88 76 ILE A C 1
ATOM 560 O O . ILE A 1 76 ? 3.521 -1.670 -6.360 1.00 94.88 76 ILE A O 1
ATOM 564 N N . PHE A 1 77 ? 3.993 -0.472 -4.521 1.00 96.06 77 PHE A N 1
ATOM 565 C CA . PHE A 1 77 ? 4.733 0.583 -5.204 1.00 96.06 77 PHE A CA 1
ATOM 566 C C . PHE A 1 77 ? 6.206 0.491 -4.826 1.00 96.06 77 PHE A C 1
ATOM 568 O O . PHE A 1 77 ? 6.533 0.243 -3.664 1.00 96.06 77 PHE A O 1
ATOM 575 N N . GLY A 1 78 ? 7.092 0.730 -5.787 1.00 96.50 78 GLY A N 1
ATOM 576 C CA . GLY A 1 78 ? 8.524 0.807 -5.526 1.00 96.50 78 GLY A CA 1
ATOM 577 C C . GLY A 1 78 ? 9.239 1.757 -6.474 1.00 96.50 78 GLY A C 1
ATOM 578 O O . GLY A 1 78 ? 8.754 2.079 -7.557 1.00 96.50 78 GLY A O 1
ATOM 579 N N . ALA A 1 79 ? 10.394 2.255 -6.038 1.00 97.75 79 ALA A N 1
ATOM 580 C CA . ALA A 1 79 ? 11.253 3.120 -6.836 1.00 97.75 79 ALA A CA 1
ATOM 581 C C . ALA A 1 79 ? 12.706 2.678 -6.697 1.00 97.75 79 ALA A C 1
ATOM 583 O O . ALA A 1 79 ? 13.257 2.638 -5.597 1.00 97.75 79 ALA A O 1
ATOM 584 N N . VAL A 1 80 ? 13.324 2.413 -7.840 1.00 97.44 80 VAL A N 1
ATOM 585 C CA . VAL A 1 80 ? 14.750 2.149 -7.994 1.00 97.44 80 VAL A CA 1
ATOM 586 C C . VAL A 1 80 ? 15.329 3.336 -8.747 1.00 97.44 80 VAL A C 1
ATOM 588 O O . VAL A 1 80 ? 14.909 3.619 -9.865 1.00 97.44 80 VAL A O 1
ATOM 591 N N . LEU A 1 81 ? 16.247 4.077 -8.130 1.00 97.25 81 LEU A N 1
ATOM 592 C CA . LEU A 1 81 ? 16.761 5.328 -8.690 1.00 97.25 81 LEU A CA 1
ATOM 593 C C . LEU A 1 81 ? 18.260 5.228 -8.978 1.00 97.25 81 LEU A C 1
ATOM 595 O O . LEU A 1 81 ? 18.994 4.583 -8.232 1.00 97.25 81 LEU A O 1
ATOM 599 N N . PHE A 1 82 ? 18.688 5.904 -10.044 1.00 97.25 82 PHE A N 1
ATOM 600 C CA . PHE A 1 82 ? 20.088 6.176 -10.395 1.00 97.25 82 PHE A CA 1
ATOM 601 C C . PHE A 1 82 ? 21.028 4.958 -10.350 1.00 97.25 82 PHE A C 1
ATOM 603 O O . PHE A 1 82 ? 22.149 5.051 -9.858 1.00 97.25 82 PHE A O 1
ATOM 610 N N . GLN A 1 83 ? 20.589 3.806 -10.862 1.00 97.88 83 GLN A N 1
ATOM 611 C CA . GLN A 1 83 ? 21.454 2.634 -10.993 1.00 97.88 83 GLN A CA 1
ATOM 612 C C . GLN A 1 83 ? 22.571 2.925 -11.991 1.00 97.88 83 GLN A C 1
ATOM 614 O O . GLN A 1 83 ? 22.304 3.352 -13.114 1.00 97.88 83 GLN A O 1
ATOM 619 N N . GLN A 1 84 ? 23.815 2.696 -11.577 1.00 96.56 84 GLN A N 1
ATOM 620 C CA . GLN A 1 84 ? 25.005 2.915 -12.392 1.00 96.56 84 GLN A CA 1
ATOM 621 C C . GLN A 1 84 ? 25.584 1.566 -12.812 1.00 96.56 84 GLN A C 1
ATOM 623 O O . GLN A 1 84 ? 25.953 0.749 -11.972 1.00 96.56 84 GLN A O 1
ATOM 628 N N . SER A 1 85 ? 25.638 1.321 -14.119 1.00 95.94 85 SER A N 1
ATOM 629 C CA . SER A 1 85 ? 26.191 0.101 -14.713 1.00 95.94 85 SER A CA 1
ATOM 630 C C . SER A 1 85 ? 26.503 0.334 -16.198 1.00 95.94 85 SER A C 1
ATOM 632 O O . SER A 1 85 ? 26.275 1.425 -16.720 1.00 95.94 85 SER A O 1
ATOM 634 N N . GLY A 1 86 ? 26.995 -0.689 -16.907 1.00 95.19 86 GLY A N 1
ATOM 635 C CA . GLY A 1 86 ? 27.137 -0.635 -18.369 1.00 95.19 86 GLY A CA 1
ATOM 636 C C . GLY A 1 86 ? 25.799 -0.586 -19.124 1.00 95.19 86 GLY A C 1
ATOM 637 O O . GLY A 1 86 ? 25.770 -0.191 -20.286 1.00 95.19 86 GLY A O 1
ATOM 638 N N . GLN A 1 87 ? 24.694 -0.963 -18.470 1.00 96.25 87 GLN A N 1
ATOM 639 C CA . GLN A 1 87 ? 23.322 -0.890 -18.987 1.00 96.25 87 GLN A CA 1
ATOM 640 C C . GLN A 1 87 ? 22.391 -0.352 -17.881 1.00 96.25 87 GLN A C 1
ATOM 642 O O . GLN A 1 87 ? 21.610 -1.110 -17.299 1.00 96.25 87 GLN A O 1
ATOM 647 N N . PRO A 1 88 ? 22.473 0.954 -17.553 1.00 97.44 88 PRO A N 1
ATOM 648 C CA . PRO A 1 88 ? 21.871 1.517 -16.342 1.00 97.44 88 PRO A CA 1
ATOM 649 C C . PRO A 1 88 ? 20.371 1.246 -16.185 1.00 97.44 88 PRO A C 1
ATOM 651 O O . PRO A 1 88 ? 19.900 0.926 -15.094 1.00 97.44 88 PRO A O 1
ATOM 654 N N . LEU A 1 89 ? 19.604 1.385 -17.273 1.00 97.56 89 LEU A N 1
ATOM 655 C CA . LEU A 1 89 ? 18.155 1.192 -17.240 1.00 97.56 89 LEU A CA 1
ATOM 656 C C . LEU A 1 89 ? 17.770 -0.279 -17.052 1.00 97.56 89 LEU A C 1
ATOM 658 O O . LEU A 1 89 ? 16.878 -0.557 -16.258 1.00 97.56 89 LEU A O 1
ATOM 662 N N . ILE A 1 90 ? 18.468 -1.198 -17.726 1.00 97.12 90 ILE A N 1
ATOM 663 C CA . ILE A 1 90 ? 18.259 -2.645 -17.572 1.00 97.12 90 ILE A CA 1
ATOM 664 C C . ILE A 1 90 ? 18.484 -3.043 -16.114 1.00 97.12 90 ILE A C 1
ATOM 666 O O . ILE A 1 90 ? 17.636 -3.677 -15.501 1.00 97.12 90 ILE A O 1
ATOM 670 N N . THR A 1 91 ? 19.571 -2.558 -15.507 1.00 97.69 91 THR A N 1
ATOM 671 C CA . THR A 1 91 ? 19.841 -2.799 -14.084 1.00 97.69 91 THR A CA 1
ATOM 672 C C . THR A 1 91 ? 18.718 -2.280 -13.182 1.00 97.69 91 THR A C 1
ATOM 674 O O . THR A 1 91 ? 18.342 -2.956 -12.229 1.00 97.69 91 THR A O 1
ATOM 677 N N . ALA A 1 92 ? 18.155 -1.101 -13.464 1.00 97.62 92 ALA A N 1
ATOM 678 C CA . ALA A 1 92 ? 17.042 -0.571 -12.675 1.00 97.62 92 ALA A CA 1
ATOM 679 C C . ALA A 1 92 ? 15.765 -1.416 -12.792 1.00 97.62 92 ALA A C 1
ATOM 681 O O . ALA A 1 92 ? 15.083 -1.615 -11.785 1.00 97.62 92 ALA A O 1
ATOM 682 N N . LEU A 1 93 ? 15.466 -1.918 -13.991 1.00 97.25 93 LEU A N 1
ATOM 683 C CA . LEU A 1 93 ? 14.332 -2.805 -14.253 1.00 97.25 93 LEU A CA 1
ATOM 684 C C . LEU A 1 93 ? 14.517 -4.164 -13.562 1.00 97.25 93 LEU A C 1
ATOM 686 O O . LEU A 1 93 ? 13.664 -4.557 -12.770 1.00 97.25 93 LEU A O 1
ATOM 690 N N . ASP A 1 94 ? 15.683 -4.799 -13.702 1.00 96.81 94 ASP A N 1
ATOM 691 C CA . ASP A 1 94 ? 15.983 -6.083 -13.052 1.00 96.81 94 ASP A CA 1
ATOM 692 C C . ASP A 1 94 ? 15.880 -6.004 -11.518 1.00 96.81 94 ASP A C 1
ATOM 694 O O . ASP A 1 94 ? 15.300 -6.882 -10.868 1.00 96.81 94 ASP A O 1
ATOM 698 N N . VAL A 1 95 ? 16.403 -4.927 -10.916 1.00 97.06 95 VAL A N 1
ATOM 699 C CA . VAL A 1 95 ? 16.291 -4.692 -9.467 1.00 97.06 95 VAL A CA 1
ATOM 700 C C . VAL A 1 95 ? 14.833 -4.480 -9.064 1.00 97.06 95 VAL A C 1
ATOM 702 O O . VAL A 1 95 ? 14.383 -5.045 -8.068 1.00 97.06 95 VAL A O 1
ATOM 705 N N . ALA A 1 96 ? 14.071 -3.693 -9.823 1.00 96.69 96 ALA A N 1
ATOM 706 C CA . ALA A 1 96 ? 12.660 -3.461 -9.537 1.00 96.69 96 ALA A CA 1
ATOM 707 C C . ALA A 1 96 ? 11.828 -4.742 -9.642 1.00 96.69 96 ALA A C 1
ATOM 709 O O . ALA A 1 96 ? 11.007 -5.001 -8.766 1.00 96.69 96 ALA A O 1
ATOM 710 N N . LYS A 1 97 ? 12.085 -5.580 -10.649 1.00 96.12 97 LYS A N 1
ATOM 711 C CA . LYS A 1 97 ? 11.469 -6.898 -10.803 1.00 96.12 97 LYS A CA 1
ATOM 712 C C . LYS A 1 97 ? 11.759 -7.800 -9.608 1.00 96.12 97 LYS A C 1
ATOM 714 O O . LYS A 1 97 ? 10.846 -8.405 -9.044 1.00 96.12 97 LYS A O 1
ATOM 719 N N . ALA A 1 98 ? 13.017 -7.847 -9.165 1.00 96.62 98 ALA A N 1
ATOM 720 C CA . ALA A 1 98 ? 13.401 -8.595 -7.972 1.00 96.62 98 ALA A CA 1
ATOM 721 C C . ALA A 1 98 ? 12.680 -8.077 -6.713 1.00 96.62 98 ALA A C 1
ATOM 723 O O . ALA A 1 98 ? 12.183 -8.878 -5.917 1.00 96.62 98 ALA A O 1
ATOM 724 N N . LEU A 1 99 ? 12.560 -6.753 -6.553 1.00 95.94 99 LEU A N 1
ATOM 725 C CA . LEU A 1 99 ? 11.807 -6.137 -5.457 1.00 95.94 99 LEU A CA 1
ATOM 726 C C . LEU A 1 99 ? 10.311 -6.470 -5.528 1.00 95.94 99 LEU A C 1
ATOM 728 O O . LEU A 1 99 ? 9.743 -6.884 -4.519 1.00 95.94 99 LEU A O 1
ATOM 732 N N . ALA A 1 100 ? 9.684 -6.338 -6.699 1.00 95.75 100 ALA A N 1
ATOM 733 C CA . ALA A 1 100 ? 8.272 -6.647 -6.921 1.00 95.75 100 ALA A CA 1
ATOM 734 C C . ALA A 1 100 ? 7.951 -8.110 -6.586 1.00 95.75 100 ALA A C 1
ATOM 736 O O . ALA A 1 100 ? 6.928 -8.393 -5.965 1.00 95.75 100 ALA A O 1
ATOM 737 N N . LYS A 1 101 ? 8.864 -9.028 -6.921 1.00 95.12 101 LYS A N 1
ATOM 738 C CA . LYS A 1 101 ? 8.755 -10.452 -6.598 1.00 95.12 101 LYS A CA 1
ATOM 739 C C . LYS A 1 101 ? 8.950 -10.750 -5.108 1.00 95.12 101 LYS A C 1
ATOM 741 O O . LYS A 1 101 ? 8.263 -11.610 -4.562 1.00 95.12 101 LYS A O 1
ATOM 746 N N . ALA A 1 102 ? 9.891 -10.078 -4.445 1.00 94.94 102 ALA A N 1
ATOM 747 C CA . ALA A 1 102 ? 10.242 -10.362 -3.052 1.00 94.94 102 ALA A CA 1
ATOM 748 C C . ALA A 1 102 ? 9.294 -9.707 -2.034 1.00 94.94 102 ALA A C 1
ATOM 750 O O . ALA A 1 102 ? 8.982 -10.310 -1.004 1.00 94.94 102 ALA A O 1
ATOM 751 N N . ALA A 1 103 ? 8.826 -8.486 -2.311 1.00 94.00 103 ALA A N 1
ATOM 752 C CA . ALA A 1 103 ? 8.059 -7.670 -1.371 1.00 94.00 103 ALA A CA 1
ATOM 753 C C . ALA A 1 103 ? 6.786 -8.346 -0.814 1.00 94.00 103 ALA A C 1
ATOM 755 O O . ALA A 1 103 ? 6.595 -8.285 0.404 1.00 94.00 103 ALA A O 1
ATOM 756 N N . PRO A 1 104 ? 5.947 -9.046 -1.612 1.00 93.62 104 PRO A N 1
ATOM 757 C CA . PRO A 1 104 ? 4.750 -9.710 -1.092 1.00 93.62 104 PRO A CA 1
ATOM 758 C C . PRO A 1 104 ? 5.046 -10.721 0.021 1.00 93.62 104 PRO A C 1
ATOM 760 O O . PRO A 1 104 ? 4.248 -10.871 0.940 1.00 93.62 104 PRO A O 1
ATOM 763 N N . GLY A 1 105 ? 6.201 -11.396 -0.035 1.00 93.75 105 GLY A N 1
ATOM 764 C CA . GLY A 1 105 ? 6.608 -12.388 0.964 1.00 93.75 105 GLY A CA 1
ATOM 765 C C . GLY A 1 105 ? 7.068 -11.790 2.296 1.00 93.75 105 GLY A C 1
ATOM 766 O O . GLY A 1 105 ? 7.200 -12.523 3.272 1.00 93.75 105 GLY A O 1
ATOM 767 N N . GLN A 1 106 ? 7.311 -10.477 2.351 1.00 93.44 106 GLN A N 1
ATOM 768 C CA . GLN A 1 106 ? 7.760 -9.773 3.558 1.00 93.44 106 GLN A CA 1
ATOM 769 C C . GLN A 1 106 ? 6.616 -9.075 4.303 1.00 93.44 106 GLN A C 1
ATOM 771 O O . GLN A 1 106 ? 6.787 -8.651 5.446 1.00 93.44 106 GLN A O 1
ATOM 776 N N . VAL A 1 107 ? 5.447 -8.955 3.671 1.00 94.50 107 VAL A N 1
ATOM 777 C CA . VAL A 1 107 ? 4.287 -8.244 4.208 1.00 94.50 107 VAL A CA 1
ATOM 778 C C . VAL A 1 107 ? 3.206 -9.245 4.604 1.00 94.50 107 VAL A C 1
ATOM 780 O O . VAL A 1 107 ? 2.938 -10.223 3.910 1.00 94.50 107 VAL A O 1
ATOM 783 N N . ARG A 1 108 ? 2.552 -8.991 5.734 1.00 94.50 108 ARG A N 1
ATOM 784 C CA . ARG A 1 108 ? 1.413 -9.766 6.230 1.00 94.50 108 ARG A CA 1
ATOM 785 C C . ARG A 1 108 ? 0.194 -8.871 6.355 1.00 94.50 108 ARG A C 1
ATOM 787 O O . ARG A 1 108 ? 0.320 -7.708 6.717 1.00 94.50 108 ARG A O 1
ATOM 794 N N . TYR A 1 109 ? -0.976 -9.439 6.109 1.00 95.62 109 TYR A N 1
ATOM 795 C CA . TYR A 1 109 ? -2.278 -8.863 6.410 1.00 95.62 109 TYR A CA 1
ATOM 796 C C . TYR A 1 109 ? -2.824 -9.513 7.685 1.00 95.62 109 TYR A C 1
ATOM 798 O O . TYR A 1 109 ? -3.307 -10.647 7.681 1.00 95.62 109 TYR A O 1
ATOM 806 N N . PHE A 1 110 ? -2.695 -8.820 8.813 1.00 93.88 110 PHE A N 1
ATOM 807 C CA . PHE A 1 110 ? -2.979 -9.390 10.127 1.00 93.88 110 PHE A CA 1
ATOM 808 C C . PHE A 1 110 ? -4.098 -8.642 10.842 1.00 93.88 110 PHE A C 1
ATOM 810 O O . PHE A 1 110 ? -4.362 -7.466 10.597 1.00 93.88 110 PHE A O 1
ATOM 817 N N . LYS A 1 111 ? -4.787 -9.364 11.726 1.00 95.56 111 LYS A N 1
ATOM 818 C CA . LYS A 1 111 ? -5.842 -8.816 12.572 1.00 95.56 111 LYS A CA 1
ATOM 819 C C . LYS A 1 111 ? -5.208 -8.124 13.773 1.00 95.56 111 LYS A C 1
ATOM 821 O O . LYS A 1 111 ? -4.493 -8.776 14.526 1.00 95.56 111 LYS A O 1
ATOM 826 N N . VAL A 1 112 ? -5.515 -6.846 13.956 1.00 95.50 112 VAL A N 1
ATOM 827 C CA . VAL A 1 112 ? -5.068 -6.041 15.100 1.00 95.50 112 VAL A CA 1
ATOM 828 C C . VAL A 1 112 ? -6.096 -6.098 16.231 1.00 95.50 112 VAL A C 1
ATOM 830 O O . VAL A 1 112 ? -5.748 -6.299 17.387 1.00 95.50 112 VAL A O 1
ATOM 833 N N . ILE A 1 113 ? -7.386 -5.973 15.897 1.00 96.56 113 ILE A N 1
ATOM 834 C CA . ILE A 1 113 ? -8.498 -6.030 16.860 1.00 96.56 113 ILE A CA 1
ATOM 835 C C . ILE A 1 113 ? -9.530 -7.039 16.370 1.00 96.56 113 ILE A C 1
ATOM 837 O O . ILE A 1 113 ? -9.832 -7.092 15.178 1.00 96.56 113 ILE A O 1
ATOM 841 N N . SER A 1 114 ? -10.087 -7.833 17.285 1.00 96.88 114 SER A N 1
ATOM 842 C CA . SER A 1 114 ? -11.210 -8.730 16.993 1.00 96.88 114 SER A CA 1
ATOM 843 C C . SER A 1 114 ? -12.547 -8.057 17.286 1.00 96.88 114 SER A C 1
ATOM 845 O O . SER A 1 114 ? -12.684 -7.349 18.280 1.00 96.88 114 SER A O 1
ATOM 847 N N . ALA A 1 115 ? -13.554 -8.324 16.454 1.00 96.69 115 ALA A N 1
ATOM 848 C CA . ALA A 1 115 ? -14.936 -7.970 16.777 1.00 96.69 115 ALA A CA 1
ATOM 849 C C . ALA A 1 115 ? -15.340 -8.625 18.108 1.00 96.69 115 ALA A C 1
ATOM 851 O O . ALA A 1 115 ? -15.039 -9.799 18.330 1.00 96.69 115 ALA A O 1
ATOM 852 N N . GLY A 1 116 ? -15.986 -7.865 18.992 1.00 96.12 116 GLY A N 1
ATOM 853 C CA . GLY A 1 116 ? -16.351 -8.319 20.335 1.00 96.12 116 GLY A CA 1
ATOM 854 C C . GLY A 1 116 ? -15.193 -8.350 21.338 1.00 96.12 116 GLY A C 1
ATOM 855 O O . GLY A 1 116 ? -15.401 -8.757 22.478 1.00 96.12 116 GLY A O 1
ATOM 856 N N . ALA A 1 117 ? -13.984 -7.914 20.966 1.00 96.56 117 ALA A N 1
ATOM 857 C CA . ALA A 1 117 ? -12.908 -7.738 21.935 1.00 96.56 117 ALA A CA 1
ATOM 858 C C . ALA A 1 117 ? -13.264 -6.624 22.928 1.00 96.56 117 ALA A C 1
ATOM 860 O O . ALA A 1 117 ? -13.750 -5.566 22.523 1.00 96.56 117 ALA A O 1
ATOM 861 N N . VAL A 1 118 ? -12.983 -6.850 24.213 1.00 96.56 118 VAL A N 1
ATOM 862 C CA . VAL A 1 118 ? -13.057 -5.803 25.237 1.00 96.56 118 VAL A CA 1
ATOM 863 C C . VAL A 1 118 ? -11.875 -4.857 25.036 1.00 96.56 118 VAL A C 1
ATOM 865 O O . VAL A 1 118 ? -10.724 -5.282 25.097 1.00 96.56 118 VAL A O 1
ATOM 868 N N . VAL A 1 119 ? -12.160 -3.582 24.782 1.00 94.56 119 VAL A N 1
ATOM 869 C CA . VAL A 1 119 ? -11.156 -2.534 24.516 1.00 94.56 119 VAL A CA 1
ATOM 870 C C . VAL A 1 119 ? -11.011 -1.539 25.663 1.00 94.56 119 VAL A C 1
ATOM 872 O O . VAL A 1 119 ? -10.141 -0.674 25.637 1.00 94.56 119 VAL A O 1
ATOM 875 N N . GLY A 1 120 ? -11.866 -1.648 26.674 1.00 92.88 120 GLY A N 1
ATOM 876 C CA . GLY A 1 120 ? -11.824 -0.812 27.859 1.00 92.88 120 GLY A CA 1
ATOM 877 C C . GLY A 1 120 ? -13.006 -1.081 28.772 1.00 92.88 120 GLY A C 1
ATOM 878 O O . GLY A 1 120 ? -13.844 -1.945 28.503 1.00 92.88 120 GLY A O 1
ATOM 879 N N . THR A 1 121 ? -13.076 -0.309 29.847 1.00 92.94 121 THR A N 1
ATOM 880 C CA . THR A 1 121 ? -14.180 -0.337 30.802 1.00 92.94 121 THR A CA 1
ATOM 881 C C . THR A 1 121 ? -14.682 1.076 31.070 1.00 92.94 121 THR A C 1
ATOM 883 O O . THR A 1 121 ? -13.929 2.049 31.019 1.00 92.94 121 THR A O 1
ATOM 886 N N . LEU A 1 122 ? -15.977 1.188 31.344 1.00 88.94 122 LEU A N 1
ATOM 887 C CA . LEU A 1 122 ? -16.624 2.401 31.822 1.00 88.94 122 LEU A CA 1
ATOM 888 C C . LEU A 1 122 ? -17.122 2.178 33.237 1.00 88.94 122 LEU A C 1
ATOM 890 O O . LEU A 1 122 ? -17.846 1.220 33.493 1.00 88.94 122 LEU A O 1
ATOM 894 N N . THR A 1 123 ? -16.785 3.096 34.133 1.00 88.12 123 THR A N 1
ATOM 895 C CA . THR A 1 123 ? -17.256 3.062 35.517 1.00 88.12 123 THR A CA 1
ATOM 896 C C . THR A 1 123 ? -18.190 4.248 35.746 1.00 88.12 123 THR A C 1
ATOM 898 O O . THR A 1 123 ? -17.709 5.375 35.890 1.00 88.12 123 THR A O 1
ATOM 901 N N . PRO A 1 124 ? -19.518 4.042 35.741 1.00 80.75 124 PRO A N 1
ATOM 902 C CA . PRO A 1 124 ? -20.457 5.093 36.097 1.00 80.75 124 PRO A CA 1
ATOM 903 C C . PRO A 1 124 ? -20.331 5.443 37.592 1.00 80.75 124 PRO A C 1
ATOM 905 O O . PRO A 1 124 ? -20.036 4.561 38.406 1.00 80.75 124 PRO A O 1
ATOM 908 N N . PRO A 1 125 ? -20.574 6.706 37.992 1.00 82.25 125 PRO A N 1
ATOM 909 C CA . PRO A 1 125 ? -20.591 7.085 39.402 1.00 82.25 125 PRO A CA 1
ATOM 910 C C . PRO A 1 125 ? -21.575 6.220 40.198 1.00 82.25 125 PRO A C 1
ATOM 912 O O . PRO A 1 125 ? -22.754 6.147 39.861 1.00 82.25 125 PRO A O 1
ATOM 915 N N . GLY A 1 126 ? -21.087 5.555 41.247 1.00 82.19 126 GLY A N 1
ATOM 916 C CA . GLY A 1 126 ? -21.910 4.700 42.109 1.00 82.19 126 GLY A CA 1
ATOM 917 C C . GLY A 1 126 ? -22.355 3.366 41.492 1.00 82.19 126 GLY A C 1
ATOM 918 O O . GLY A 1 126 ? -23.160 2.676 42.110 1.00 82.19 126 GLY A O 1
ATOM 919 N N . GLY A 1 127 ? -21.855 2.989 40.308 1.00 80.00 127 GLY A N 1
ATOM 920 C CA . GLY A 1 127 ? -22.171 1.716 39.652 1.00 80.00 127 GLY A CA 1
ATOM 921 C C . GLY A 1 127 ? -20.950 0.821 39.409 1.00 80.00 127 GLY A C 1
ATOM 922 O O . GLY A 1 127 ? -19.810 1.191 39.686 1.00 80.00 127 GLY A O 1
ATOM 923 N N . GLY A 1 128 ? -21.203 -0.385 38.895 1.00 86.50 128 GLY A N 1
ATOM 924 C CA . GLY A 1 128 ? -20.163 -1.352 38.532 1.00 86.50 128 GLY A CA 1
ATOM 925 C C . GLY A 1 128 ? -19.508 -1.051 37.181 1.00 86.50 128 GLY A C 1
ATOM 926 O O . GLY A 1 128 ? -20.089 -0.367 36.341 1.00 86.50 128 GLY A O 1
ATOM 927 N N . ALA A 1 129 ? -18.303 -1.584 36.963 1.00 90.69 129 ALA A N 1
ATOM 928 C CA . ALA A 1 129 ? -17.602 -1.455 35.688 1.00 90.69 129 ALA A CA 1
ATOM 929 C C . ALA A 1 129 ? -18.353 -2.179 34.554 1.00 90.69 129 ALA A C 1
ATOM 931 O O . ALA A 1 129 ? -18.745 -3.337 34.694 1.00 90.69 129 ALA A O 1
ATOM 932 N N . ILE A 1 130 ? -18.510 -1.498 33.421 1.00 90.62 130 ILE A N 1
ATOM 933 C CA . ILE A 1 130 ? -19.165 -1.987 32.205 1.00 90.62 130 ILE A CA 1
ATOM 934 C C . ILE A 1 130 ? -18.099 -2.156 31.124 1.00 90.62 130 ILE A C 1
ATOM 936 O O . ILE A 1 130 ? -17.334 -1.231 30.853 1.00 90.62 130 ILE A O 1
ATOM 940 N N . ASN A 1 131 ? -18.044 -3.324 30.487 1.00 95.19 131 ASN A N 1
ATOM 941 C CA . ASN A 1 131 ? -17.114 -3.569 29.386 1.00 95.19 131 ASN A CA 1
ATOM 942 C C . ASN A 1 131 ? -17.500 -2.769 28.137 1.00 95.19 131 ASN A C 1
ATOM 944 O O . ASN A 1 131 ? -18.674 -2.665 27.781 1.00 95.19 131 ASN A O 1
ATOM 948 N N . VAL A 1 132 ? -16.481 -2.267 27.445 1.00 95.19 132 VAL A N 1
ATOM 949 C CA . VAL A 1 132 ? -16.594 -1.609 26.145 1.00 95.19 132 VAL A CA 1
ATOM 950 C C . VAL A 1 132 ? -16.014 -2.531 25.079 1.00 95.19 132 VAL A C 1
ATOM 952 O O . VAL A 1 132 ? -14.880 -2.989 25.208 1.00 95.19 132 VAL A O 1
ATOM 955 N N . TYR A 1 133 ? -16.775 -2.787 24.021 1.00 96.94 133 TYR A N 1
ATOM 956 C CA . TYR A 1 133 ? -16.484 -3.775 22.988 1.00 96.94 133 TYR A CA 1
ATOM 957 C C . TYR A 1 133 ? -16.227 -3.122 21.630 1.00 96.94 133 TYR A C 1
ATOM 959 O O . TYR A 1 133 ? -16.942 -2.203 21.231 1.00 96.94 133 TYR A O 1
ATOM 967 N N . ALA A 1 134 ? -15.249 -3.634 20.883 1.00 96.88 134 ALA A N 1
ATOM 968 C CA . ALA A 1 134 ? -15.063 -3.284 19.475 1.00 96.88 134 ALA A CA 1
ATOM 969 C C . ALA A 1 134 ? -16.196 -3.863 18.612 1.00 96.88 134 ALA A C 1
ATOM 971 O O . ALA A 1 134 ? -16.498 -5.057 18.711 1.00 96.88 134 ALA A O 1
ATOM 972 N N . THR A 1 135 ? -16.798 -3.059 17.727 1.00 95.38 135 THR A N 1
ATOM 973 C CA . THR A 1 135 ? -17.919 -3.544 16.898 1.00 95.38 135 THR A CA 1
ATOM 974 C C . THR A 1 135 ? -17.485 -4.385 15.700 1.00 95.38 135 THR A C 1
ATOM 976 O O . THR A 1 135 ? -18.231 -5.260 15.258 1.00 95.38 135 THR A O 1
ATOM 979 N N . LYS A 1 136 ? -16.273 -4.169 15.182 1.00 96.56 136 LYS A N 1
ATOM 980 C CA . LYS A 1 136 ? -15.712 -4.896 14.038 1.00 96.56 136 LYS A CA 1
ATOM 981 C C . LYS A 1 136 ? -14.266 -5.298 14.287 1.00 96.56 136 LYS A C 1
ATOM 983 O O . LYS A 1 136 ? -13.582 -4.766 15.157 1.00 96.56 136 LYS A O 1
ATOM 988 N N . SER A 1 137 ? -13.801 -6.256 13.486 1.00 97.31 137 SER A N 1
ATOM 989 C CA . SER A 1 137 ? -12.381 -6.594 13.452 1.00 97.31 137 SER A CA 1
ATOM 990 C C . SER A 1 137 ? -11.620 -5.546 12.641 1.00 97.31 137 SER A C 1
ATOM 992 O O . SER A 1 137 ? -12.066 -5.176 11.555 1.00 97.31 137 SER A O 1
ATOM 994 N N . VAL A 1 138 ? -10.461 -5.122 13.137 1.00 97.19 138 VAL A N 1
ATOM 995 C CA . VAL A 1 138 ? -9.538 -4.225 12.428 1.00 97.19 138 VAL A CA 1
ATOM 996 C C . VAL A 1 138 ? -8.365 -5.052 11.922 1.00 97.19 138 VAL A C 1
ATOM 998 O O . VAL A 1 138 ? -7.763 -5.800 12.693 1.00 97.19 138 VAL A O 1
ATOM 1001 N N . TYR A 1 139 ? -8.041 -4.915 10.640 1.00 96.06 139 TYR A N 1
ATOM 1002 C CA . TYR A 1 139 ? -6.904 -5.572 9.998 1.00 96.06 139 TYR A CA 1
ATOM 1003 C C . TYR A 1 139 ? -5.969 -4.526 9.403 1.00 96.06 139 TYR A C 1
ATOM 1005 O O . TY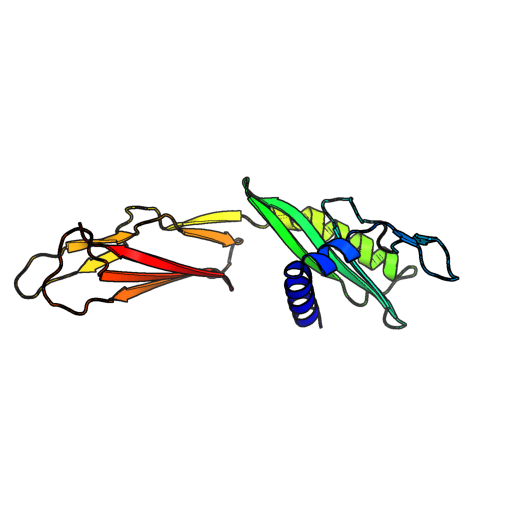R A 1 139 ? -6.428 -3.484 8.939 1.00 96.06 139 TYR A O 1
ATOM 1013 N N . ALA A 1 140 ? -4.676 -4.826 9.380 1.00 96.12 140 ALA A N 1
ATOM 1014 C CA . ALA A 1 140 ? -3.657 -3.954 8.820 1.00 96.12 140 ALA A CA 1
ATOM 1015 C C . ALA A 1 140 ? -2.611 -4.763 8.052 1.00 96.12 140 ALA A C 1
ATOM 1017 O O . ALA A 1 140 ? -2.390 -5.946 8.326 1.00 96.12 140 ALA A O 1
ATOM 1018 N N . PHE A 1 141 ? -1.939 -4.106 7.108 1.00 95.56 141 PHE A N 1
ATOM 1019 C CA . PHE A 1 141 ? -0.706 -4.638 6.541 1.00 95.56 141 PHE A CA 1
ATOM 1020 C C . PHE A 1 141 ? 0.483 -4.313 7.447 1.00 95.56 141 PHE A C 1
ATOM 1022 O O . PHE A 1 141 ? 0.556 -3.220 8.006 1.00 95.56 141 PHE A O 1
ATOM 1029 N N . GLY A 1 142 ? 1.444 -5.221 7.576 1.00 94.44 142 GLY A N 1
ATOM 1030 C CA . GLY A 1 142 ? 2.679 -4.942 8.302 1.00 94.44 142 GLY A CA 1
ATOM 1031 C C . GLY A 1 142 ? 3.728 -6.033 8.173 1.00 94.44 142 GLY A C 1
ATOM 1032 O O . GLY A 1 142 ? 3.520 -7.055 7.522 1.00 94.44 142 GLY A O 1
ATOM 1033 N N . TRP A 1 143 ? 4.871 -5.789 8.797 1.00 92.62 143 TRP A N 1
ATOM 1034 C CA . TRP A 1 143 ? 6.029 -6.677 8.826 1.00 92.62 143 TRP A CA 1
ATOM 1035 C C . TRP A 1 143 ? 6.624 -6.691 10.233 1.00 92.62 143 TRP A C 1
ATOM 1037 O O . TRP A 1 143 ? 6.283 -5.862 11.080 1.00 92.62 143 TRP A O 1
ATOM 1047 N N . SER A 1 144 ? 7.509 -7.652 10.494 1.00 89.19 144 SER A N 1
ATOM 1048 C CA . SER A 1 144 ? 8.158 -7.773 11.800 1.00 89.19 144 SER A CA 1
ATOM 1049 C C . SER A 1 144 ? 8.912 -6.488 12.154 1.00 89.19 144 SER A C 1
ATOM 1051 O O . SER A 1 144 ? 9.706 -5.995 11.356 1.00 89.19 144 SER A O 1
ATOM 1053 N N . GLY A 1 145 ? 8.665 -5.951 13.350 1.00 89.25 145 GLY A N 1
ATOM 1054 C CA . GLY A 1 145 ? 9.276 -4.707 13.830 1.00 89.25 145 GLY A CA 1
ATOM 1055 C C . GLY A 1 145 ? 8.562 -3.418 13.405 1.00 89.25 145 GLY A C 1
ATOM 1056 O O . GLY A 1 145 ? 9.034 -2.337 13.752 1.00 89.25 145 GLY A O 1
ATOM 1057 N N . LEU A 1 146 ? 7.438 -3.490 12.680 1.00 92.50 146 LEU A N 1
ATOM 1058 C CA . LEU A 1 146 ? 6.617 -2.311 12.406 1.00 92.50 146 LEU A CA 1
ATOM 1059 C C . LEU A 1 146 ? 5.890 -1.855 13.681 1.00 92.50 146 LEU A C 1
ATOM 1061 O O . LEU A 1 146 ? 5.223 -2.649 14.337 1.00 92.50 146 LEU A O 1
ATOM 1065 N N . ASN A 1 147 ? 5.994 -0.565 14.005 1.00 92.69 147 ASN A N 1
ATOM 1066 C CA . ASN A 1 147 ? 5.333 0.001 15.178 1.00 92.69 147 ASN A CA 1
ATOM 1067 C C . ASN A 1 147 ? 3.810 0.034 15.006 1.00 92.69 147 ASN A C 1
ATOM 1069 O O . ASN A 1 147 ? 3.292 0.562 14.012 1.00 92.69 147 ASN A O 1
ATOM 1073 N N . GLU A 1 148 ? 3.115 -0.448 16.032 1.00 94.00 148 GLU A N 1
ATOM 1074 C CA . GLU A 1 148 ? 1.669 -0.350 16.181 1.00 94.00 148 GLU A CA 1
ATOM 1075 C C . GLU A 1 148 ? 1.296 0.406 17.461 1.00 94.00 148 GLU A C 1
ATOM 1077 O O . GLU A 1 148 ? 1.989 0.336 18.475 1.00 94.00 148 GLU A O 1
ATOM 1082 N N . SER A 1 149 ? 0.197 1.155 17.416 1.00 94.94 149 SER A N 1
ATOM 1083 C CA . SER A 1 149 ? -0.381 1.796 18.597 1.00 94.94 149 SER A CA 1
ATOM 1084 C C . SER A 1 149 ? -1.898 1.754 18.532 1.00 94.94 149 SER A C 1
ATOM 1086 O O . SER A 1 149 ? -2.484 2.067 17.492 1.00 94.94 149 SER A O 1
ATOM 1088 N N . ILE A 1 150 ? -2.530 1.440 19.657 1.00 95.38 150 ILE A N 1
ATOM 1089 C CA . ILE A 1 150 ? -3.982 1.440 19.812 1.00 95.38 150 ILE A CA 1
ATOM 1090 C C . ILE A 1 150 ? -4.326 2.476 20.878 1.00 95.38 150 ILE A C 1
ATOM 1092 O O . ILE A 1 150 ? -3.811 2.419 21.992 1.00 95.38 150 ILE A O 1
ATOM 1096 N N . ALA A 1 151 ? -5.189 3.425 20.533 1.00 96.06 151 ALA A N 1
ATOM 1097 C CA . ALA A 1 151 ? -5.730 4.410 21.457 1.00 96.06 151 ALA A CA 1
ATOM 1098 C C . ALA A 1 151 ? -7.248 4.258 21.525 1.00 96.06 151 ALA A C 1
ATOM 1100 O O . ALA A 1 151 ? -7.901 4.080 20.500 1.00 96.06 151 ALA A O 1
ATOM 1101 N N . VAL A 1 152 ? -7.812 4.352 22.725 1.00 95.31 152 VAL A N 1
ATOM 1102 C CA . VAL A 1 152 ? -9.262 4.344 22.935 1.00 95.31 152 VAL A CA 1
ATOM 1103 C C . VAL A 1 152 ? -9.643 5.679 23.547 1.00 95.31 152 VAL A C 1
ATOM 1105 O O . VAL A 1 152 ? -9.199 6.019 24.642 1.00 95.31 152 VAL A O 1
ATOM 1108 N N . SER A 1 153 ? -10.436 6.460 22.822 1.00 94.94 153 SER A N 1
ATOM 1109 C CA . SER A 1 153 ? -10.867 7.789 23.248 1.00 94.94 153 SER A CA 1
ATOM 1110 C C . SER A 1 153 ? -12.352 7.763 23.603 1.00 94.94 153 SER A C 1
ATOM 1112 O O . SER A 1 153 ? -13.166 7.444 22.734 1.00 94.94 153 SER A O 1
ATOM 1114 N N . PRO A 1 154 ? -12.737 8.095 24.848 1.00 92.19 154 PRO A N 1
ATOM 1115 C CA . PRO A 1 154 ? -14.141 8.220 25.223 1.00 92.19 154 PRO A CA 1
ATOM 1116 C C . PRO A 1 154 ? -14.861 9.269 24.365 1.00 92.19 154 PRO A C 1
ATOM 1118 O O . PRO A 1 154 ? -14.307 10.321 24.059 1.00 92.19 154 PRO A O 1
ATOM 1121 N N . THR A 1 155 ? -16.112 8.994 23.997 1.00 91.62 155 THR A N 1
ATOM 1122 C CA . THR A 1 155 ? -16.975 9.890 23.196 1.00 91.62 155 THR A CA 1
ATOM 1123 C C . THR A 1 155 ? -18.311 10.199 23.879 1.00 91.62 155 THR A C 1
ATOM 1125 O O . THR A 1 155 ? -19.195 10.821 23.285 1.00 91.62 155 THR A O 1
ATOM 1128 N N . LEU A 1 156 ? -18.462 9.775 25.137 1.00 84.88 156 LEU A N 1
ATOM 1129 C CA . LEU A 1 156 ? -19.656 9.989 25.949 1.00 84.88 156 LEU A CA 1
ATOM 1130 C C . LEU A 1 156 ? -19.995 11.476 26.082 1.00 84.88 156 LEU A C 1
ATOM 1132 O O . LEU A 1 156 ? -19.139 12.301 26.394 1.00 84.88 156 LEU A O 1
ATOM 1136 N N . LYS A 1 157 ? -21.279 11.794 25.901 1.00 79.31 157 LYS A N 1
ATOM 1137 C CA . LYS A 1 157 ? -21.843 13.134 26.140 1.00 79.31 157 LYS A CA 1
ATOM 1138 C C . LYS A 1 157 ? -22.800 13.176 27.332 1.00 79.31 157 LYS A C 1
ATOM 1140 O O . LYS A 1 157 ? -23.184 14.253 27.771 1.00 79.31 157 LYS A O 1
ATOM 1145 N N . THR A 1 158 ? -23.215 12.011 27.820 1.00 77.25 158 THR A N 1
ATOM 1146 C CA . THR A 1 158 ? -24.233 11.831 28.857 1.00 77.25 158 THR A CA 1
ATOM 1147 C C . THR A 1 158 ? -23.735 10.838 29.898 1.00 77.25 158 THR A C 1
ATOM 1149 O O . THR A 1 158 ? -22.941 9.949 29.594 1.00 77.25 158 THR A O 1
ATOM 1152 N N . HIS A 1 159 ? -24.233 10.965 31.128 1.00 75.31 159 HIS A N 1
ATOM 1153 C CA . HIS A 1 159 ? -23.947 10.013 32.208 1.00 75.31 159 HIS A CA 1
ATOM 1154 C C . HIS A 1 159 ? -24.792 8.732 32.121 1.00 75.31 159 HIS A C 1
ATOM 1156 O O . HIS A 1 159 ? -24.472 7.739 32.767 1.00 75.31 159 HIS A O 1
ATOM 1162 N N . THR A 1 160 ? -25.853 8.742 31.311 1.00 78.50 160 THR A N 1
ATOM 1163 C CA . THR A 1 160 ? -26.683 7.570 31.017 1.00 78.50 160 THR A CA 1
ATOM 1164 C C . THR A 1 160 ? -26.273 6.984 29.675 1.00 78.50 160 THR A C 1
ATOM 1166 O O . THR A 1 160 ? -26.171 7.712 28.685 1.00 78.50 160 THR A O 1
ATOM 1169 N N . VAL A 1 161 ? -26.056 5.670 29.648 1.00 82.12 161 VAL A N 1
ATOM 1170 C CA . VAL A 1 161 ? -25.616 4.925 28.470 1.00 82.12 161 VAL A CA 1
ATOM 1171 C C . VAL A 1 161 ? -26.546 3.731 28.289 1.00 82.12 161 VAL A C 1
ATOM 1173 O O . VAL A 1 161 ? -26.700 2.927 29.203 1.00 82.12 161 VAL A O 1
ATOM 1176 N N . ALA A 1 162 ? -27.189 3.637 27.127 1.00 85.69 162 ALA A N 1
ATOM 1177 C CA . ALA A 1 162 ? -27.985 2.471 26.766 1.00 85.69 162 ALA A CA 1
ATOM 1178 C C . ALA A 1 162 ? -27.094 1.364 26.190 1.00 85.69 162 ALA A C 1
ATOM 1180 O O . ALA A 1 162 ? -26.039 1.640 25.616 1.00 85.69 162 ALA A O 1
ATOM 1181 N N . SER A 1 163 ? -27.560 0.121 26.284 1.00 87.19 163 SER A N 1
ATOM 1182 C CA . SER A 1 163 ? -26.974 -1.006 25.555 1.00 87.19 163 SER A CA 1
ATOM 1183 C C . SER A 1 163 ? -26.828 -0.684 24.060 1.00 87.19 163 SER A C 1
ATOM 1185 O O . SER A 1 163 ? -27.708 -0.067 23.452 1.00 87.19 163 SER A O 1
ATOM 1187 N N . GLY A 1 164 ? -25.689 -1.046 23.474 1.00 88.75 164 GLY A N 1
ATOM 1188 C CA . GLY A 1 164 ? -25.338 -0.759 22.083 1.00 88.75 164 GLY A CA 1
ATOM 1189 C C . GLY A 1 164 ? -24.936 0.694 21.807 1.00 88.75 164 GLY A C 1
ATOM 1190 O O . GLY A 1 164 ? -24.591 1.024 20.669 1.00 88.75 164 GLY A O 1
ATOM 1191 N N . ALA A 1 165 ? -24.950 1.581 22.809 1.00 91.06 165 ALA A N 1
ATOM 1192 C CA . ALA A 1 165 ? -24.504 2.954 22.616 1.00 91.06 165 ALA A CA 1
ATOM 1193 C C . ALA A 1 165 ? -23.005 2.997 22.303 1.00 91.06 165 ALA A C 1
ATOM 1195 O O . ALA A 1 165 ? -22.197 2.321 22.939 1.00 91.06 165 ALA A O 1
ATOM 1196 N N . LYS A 1 166 ? -22.630 3.844 21.341 1.00 93.88 166 LYS A N 1
ATOM 1197 C CA . LYS A 1 166 ? -21.230 4.162 21.046 1.00 93.88 166 LYS A CA 1
ATOM 1198 C C . LYS A 1 166 ? -20.692 5.052 22.154 1.00 93.88 166 LYS A C 1
ATOM 1200 O O . LYS A 1 166 ? -21.228 6.132 22.392 1.00 93.88 166 LYS A O 1
ATOM 1205 N N . VAL A 1 167 ? -19.642 4.590 22.812 1.00 94.50 167 VAL A N 1
ATOM 1206 C CA . VAL A 1 167 ? -19.089 5.245 24.000 1.00 94.50 167 VAL A CA 1
ATOM 1207 C C . VAL A 1 167 ? -17.625 5.622 23.859 1.00 94.50 167 VAL A C 1
ATOM 1209 O O . VAL A 1 167 ? -17.128 6.448 24.622 1.00 94.50 167 VAL A O 1
ATOM 1212 N N . ALA A 1 168 ? -16.930 5.053 22.878 1.00 94.88 168 ALA A N 1
ATOM 1213 C CA . ALA A 1 168 ? -15.549 5.375 22.570 1.00 94.88 168 ALA A CA 1
ATOM 1214 C C . ALA A 1 168 ? -15.261 5.193 21.074 1.00 94.88 168 ALA A C 1
ATOM 1216 O O . ALA A 1 168 ? -15.998 4.513 20.359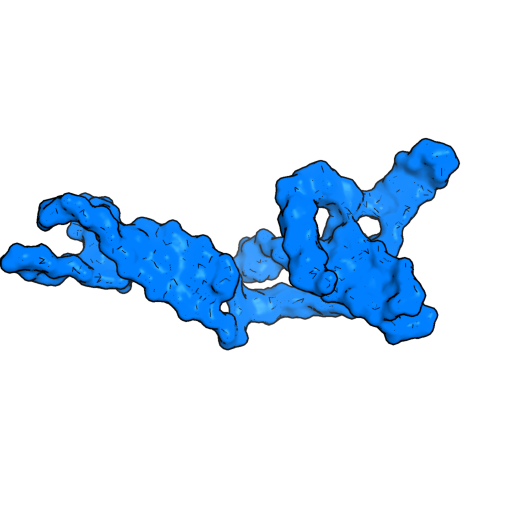 1.00 94.88 168 ALA A O 1
ATOM 1217 N N . GLU A 1 169 ? -14.183 5.813 20.614 1.00 96.94 169 GLU A N 1
ATOM 1218 C CA . GLU A 1 169 ? -13.566 5.557 19.317 1.00 96.94 169 GLU A CA 1
ATOM 1219 C C . GLU A 1 169 ? -12.216 4.879 19.555 1.00 96.94 169 GLU A C 1
ATOM 1221 O O . GLU A 1 169 ? -11.386 5.369 20.323 1.00 96.94 169 GLU A O 1
ATOM 1226 N N . ILE A 1 170 ? -12.000 3.745 18.897 1.00 97.44 170 ILE A N 1
ATOM 1227 C CA . ILE A 1 170 ? -10.717 3.059 18.856 1.00 97.44 170 ILE A CA 1
ATOM 1228 C C . ILE A 1 170 ? -9.957 3.591 17.647 1.00 97.44 170 ILE A C 1
ATOM 1230 O O . ILE A 1 170 ? -10.419 3.467 16.515 1.00 97.44 170 ILE A O 1
ATOM 1234 N N . 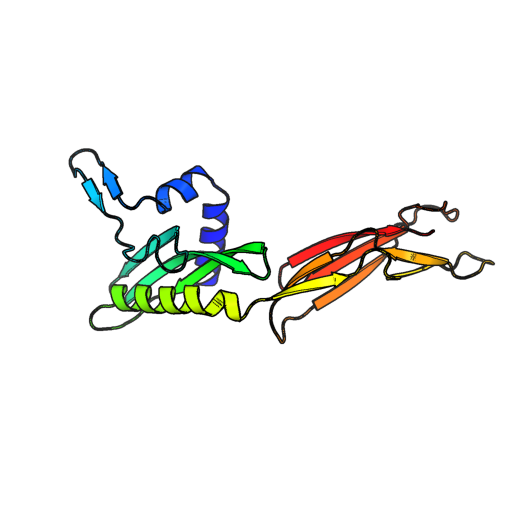THR A 1 171 ? -8.781 4.159 17.879 1.00 97.94 171 THR A N 1
ATOM 1235 C CA . THR A 1 171 ? -7.833 4.537 16.833 1.00 97.94 171 THR A CA 1
ATOM 1236 C C . THR A 1 171 ? -6.692 3.529 16.817 1.00 97.94 171 THR A C 1
ATOM 1238 O O . THR A 1 171 ? -5.914 3.450 17.764 1.00 97.94 171 THR A O 1
ATOM 1241 N N . VAL A 1 172 ? -6.582 2.769 15.731 1.00 97.19 172 VAL A N 1
ATOM 1242 C CA . VAL A 1 172 ? -5.468 1.849 15.481 1.00 97.19 172 VAL A CA 1
ATOM 1243 C C . VAL A 1 172 ? -4.529 2.493 14.476 1.00 97.19 172 VAL A C 1
ATOM 1245 O O . VAL A 1 172 ? -4.959 2.876 13.389 1.00 97.19 172 VAL A O 1
ATOM 1248 N N . LYS A 1 173 ? -3.244 2.580 14.814 1.00 97.75 173 LYS A N 1
ATOM 1249 C CA . LYS A 1 173 ? -2.192 3.036 13.908 1.00 97.75 173 LYS A CA 1
ATOM 1250 C C . LYS A 1 173 ? -1.166 1.928 13.706 1.00 97.75 173 LYS A C 1
ATOM 1252 O O . LYS A 1 173 ? -0.611 1.442 14.685 1.00 97.75 173 LYS A O 1
ATOM 1257 N N . VAL A 1 174 ? -0.904 1.561 12.453 1.00 96.44 174 VAL A N 1
ATOM 1258 C CA . VAL A 1 174 ? 0.121 0.578 12.055 1.00 96.44 174 VAL A CA 1
ATOM 1259 C C . VAL A 1 174 ? 0.964 1.199 10.943 1.00 96.44 174 VAL A C 1
ATOM 1261 O O . VAL A 1 174 ? 0.519 1.321 9.798 1.00 96.44 174 VAL A O 1
ATOM 1264 N N . GLY A 1 175 ? 2.168 1.665 11.286 1.00 92.50 175 GLY A N 1
ATOM 1265 C CA . GLY A 1 175 ? 2.945 2.538 10.400 1.00 92.50 175 GLY A CA 1
ATOM 1266 C C . GLY A 1 175 ? 2.176 3.822 10.044 1.00 92.50 175 GLY A C 1
ATOM 1267 O O . GLY A 1 175 ? 1.802 4.596 10.929 1.00 92.50 175 GLY A O 1
ATOM 1268 N N . GLU A 1 176 ? 1.932 4.048 8.750 1.00 89.88 176 GLU A N 1
ATOM 1269 C CA . GLU A 1 176 ? 1.130 5.176 8.239 1.00 89.88 176 GLU A CA 1
ATOM 1270 C C . GLU A 1 176 ? -0.376 4.870 8.139 1.00 89.88 176 GLU A C 1
ATOM 1272 O O . GLU A 1 176 ? -1.176 5.778 7.911 1.00 89.88 176 GLU A O 1
ATOM 1277 N N . GLN A 1 177 ? -0.790 3.612 8.327 1.00 94.06 177 GLN A N 1
ATOM 1278 C CA . GLN A 1 177 ? -2.204 3.236 8.288 1.00 94.06 177 GLN A CA 1
ATOM 1279 C C . GLN A 1 177 ? -2.893 3.687 9.573 1.00 94.06 177 GLN A C 1
ATOM 1281 O O . GLN A 1 177 ? -2.401 3.409 10.667 1.00 94.06 177 GLN A O 1
ATOM 1286 N N . VAL A 1 178 ? -4.048 4.341 9.439 1.00 97.19 178 VAL A N 1
ATOM 1287 C CA . VAL A 1 178 ? -4.890 4.760 10.563 1.00 97.19 178 VAL A CA 1
ATOM 1288 C C . VAL A 1 178 ? -6.303 4.238 10.344 1.00 97.19 178 VAL A C 1
ATOM 1290 O O . VAL A 1 178 ? -6.934 4.542 9.333 1.00 97.19 178 VAL A O 1
ATOM 1293 N N . PHE A 1 179 ? -6.806 3.483 11.315 1.00 97.44 179 PHE A N 1
ATOM 1294 C CA . PHE A 1 179 ? -8.166 2.957 11.342 1.00 97.44 179 PHE A CA 1
ATOM 1295 C C . PHE A 1 179 ? -8.909 3.539 12.538 1.00 97.44 179 PHE A C 1
ATOM 1297 O O . PHE A 1 179 ? -8.347 3.643 13.629 1.00 97.44 179 PHE A O 1
ATOM 1304 N N . LYS A 1 180 ? -10.175 3.898 12.332 1.00 97.00 180 LYS A N 1
ATOM 1305 C CA . LYS A 1 180 ? -11.083 4.364 13.380 1.00 97.00 180 LYS A CA 1
ATOM 1306 C C . LYS A 1 180 ? -12.274 3.427 13.453 1.00 97.00 180 LYS A C 1
ATOM 1308 O O . LYS A 1 180 ? -12.953 3.233 12.447 1.00 97.00 180 LYS A O 1
ATOM 1313 N N . GLU A 1 181 ? -12.510 2.861 14.627 1.00 96.31 181 GLU A N 1
ATOM 1314 C CA . GLU A 1 181 ? -13.577 1.895 14.864 1.00 96.31 181 GLU A CA 1
ATOM 1315 C C . GLU A 1 181 ? -14.383 2.293 16.109 1.00 96.31 181 GLU A C 1
ATOM 1317 O O . GLU A 1 181 ? -13.796 2.513 17.170 1.00 96.31 181 GLU A O 1
ATOM 1322 N N . PRO A 1 182 ? -15.719 2.400 16.025 1.00 95.50 182 PRO A N 1
ATOM 1323 C CA . PRO A 1 182 ? -16.544 2.640 17.200 1.00 95.50 182 PRO A CA 1
ATOM 1324 C C . PRO A 1 182 ? -16.440 1.502 18.220 1.00 95.50 182 PRO A C 1
ATOM 1326 O O . PRO A 1 182 ? -16.356 0.326 17.861 1.00 95.50 182 PRO A O 1
ATOM 1329 N N . ALA A 1 183 ? -16.539 1.855 19.497 1.00 96.06 183 ALA A N 1
ATOM 1330 C CA . ALA A 1 183 ? -16.688 0.896 20.578 1.00 96.06 183 ALA A CA 1
ATOM 1331 C C . ALA A 1 183 ? -17.965 1.160 21.376 1.00 96.06 183 ALA A C 1
ATOM 1333 O O . ALA A 1 183 ? -18.348 2.315 21.605 1.00 96.06 183 ALA A O 1
ATOM 1334 N N . VAL A 1 184 ? -18.632 0.080 21.773 1.00 95.44 184 VAL A N 1
ATOM 1335 C CA . VAL A 1 184 ? -19.977 0.099 22.358 1.00 95.44 184 VAL A CA 1
ATOM 1336 C C . VAL A 1 184 ? -20.009 -0.596 23.709 1.00 95.44 184 VAL A C 1
ATOM 1338 O O . VAL A 1 184 ? -19.178 -1.455 23.981 1.00 95.44 184 VAL A O 1
ATOM 1341 N N . VAL A 1 185 ? -20.975 -0.251 24.550 1.00 93.19 185 VAL A N 1
ATOM 1342 C CA . VAL A 1 185 ? -21.334 -1.094 25.702 1.00 93.19 185 VAL A CA 1
ATOM 1343 C C . VAL A 1 185 ? -22.406 -2.100 25.301 1.00 93.19 185 VAL A C 1
ATOM 1345 O O . VAL A 1 185 ? -23.161 -1.848 24.361 1.00 93.19 185 VAL A O 1
ATOM 1348 N N . ASN A 1 186 ? -22.479 -3.214 26.025 1.00 82.31 186 ASN A N 1
ATOM 1349 C CA . ASN A 1 186 ? -23.609 -4.142 25.940 1.00 82.31 186 ASN A CA 1
ATOM 1350 C C . ASN A 1 186 ? -24.693 -3.793 26.952 1.00 82.31 186 ASN A C 1
ATOM 1352 O O . ASN A 1 186 ? -24.402 -3.060 27.919 1.00 82.31 186 ASN A O 1
#